Protein AF-0000000082576735 (afdb_homodimer)

Foldseek 3Di:
DDAAEDEDDPVLLLLWLVQQLVLCVVVPAAEEEAEPDQFVVSRVSNCVVNVHHYDYADVPDVVVVVNLVVLLVVQVVQVVPGQYEYGGAEQDQVPVVVVSLVSSVVNPHDNVSYFYEYAEYAPNHPDDGRYYNYYDHLVPDLHHYAYPVNVPDPPVVSVVVCVVCCVSND/DDAAEDEDDPVLLLLWLVQQLVLCVVVPAAEEEAEPDAFVVSRVSNCVVNVHHYDYADVPDPVVVVNLVVLLVVQVVQVVPGQYEYGGAEQDQVPVVVVSLVSSVVNPHDNVSYFYEYAEYAPNHPDDGRYYNYYDHLVPDLHHYAYPVNVPDPPVVSVVVCVVCCVSND

Nearest PDB structures (foldseek):
  1vdm-assembly1_J  TM=7.709E-01  e=5.693E-10  Pyrococcus horikoshii
  1vdm-assembly1_F  TM=7.725E-01  e=3.658E-09  Pyrococcus horikoshii
  7rh8-assembly1_A  TM=5.696E-01  e=1.381E-03  Candida albicans SC5314
  5l3s-assembly4_H  TM=4.359E-01  e=3.978E-02  Sulfolobus acidocaldarius DSM 639
  5l3s-assembly3_F  TM=4.484E-01  e=4.763E-02  Sulfolobus acidocaldarius DSM 639

Secondary structure (DSSP, 8-state):
--PPEEE--HHHHHHHHHHHHHHHTTT--SEEEEETTTTHHHHHHHHHHHT--EEEE-TTS--HHHHHHHHHHHHHHHHTT--EEEEEEEESSSHHHHHHHHHHHHTT--GGGEEEEEEEEETT-SS--SEEEEEE-TTT---EEE-TTGGGS-HHHHHHHHHT-GGGT-/-PPPEEE--HHHHHHHHHHHHHHHTTT--SEEEEETTTTHHHHHHHHHHHT--EEEE-TTSS-HHHHHHHHHHHHHHHHTT--EEEEEEEESSSHHHHHHHHHHHHTT--GGGEEEEEEEEETT-SS--SEEEEEE-TTT---EEE-TTGGGS-HHHHHHHHHT-GGGT-

pLDDT: mean 91.26, std 11.81, range [51.91, 98.94]

Organism: NCBI:txid68569

Structure (mmCIF, N/CA/C/O backbone):
data_AF-0000000082576735-model_v1
#
loop_
_entity.id
_entity.type
_entity.pdbx_description
1 polymer 'Phosphoribosyltransferase domain-containing protein'
#
loop_
_atom_site.group_PDB
_atom_site.id
_atom_site.type_symbol
_atom_site.label_atom_id
_atom_site.label_alt_id
_atom_site.label_comp_id
_atom_site.label_asym_id
_atom_site.label_entity_id
_atom_site.label_seq_id
_atom_site.pdbx_PDB_ins_code
_atom_site.Cartn_x
_atom_site.Cartn_y
_atom_site.Cartn_z
_atom_site.occupancy
_atom_site.B_iso_or_equiv
_atom_site.auth_seq_id
_atom_site.auth_comp_id
_atom_site.auth_asym_id
_atom_site.auth_atom_id
_atom_site.pdbx_PDB_model_num
ATOM 1 N N . MET A 1 1 ? 24.391 -2.115 -24.172 1 53.12 1 MET A N 1
ATOM 2 C CA . MET A 1 1 ? 23.109 -2.367 -24.828 1 53.12 1 MET A CA 1
ATOM 3 C C . MET A 1 1 ? 22.016 -1.472 -24.266 1 53.12 1 MET A C 1
ATOM 5 O O . MET A 1 1 ? 22.031 -1.17 -23.062 1 53.12 1 MET A O 1
ATOM 9 N N . SER A 1 2 ? 21.344 -0.695 -25.078 1 72.5 2 SER A N 1
ATOM 10 C CA . SER A 1 2 ? 20.406 0.359 -24.719 1 72.5 2 SER A CA 1
ATOM 11 C C . SER A 1 2 ? 19.172 -0.216 -24.016 1 72.5 2 SER A C 1
ATOM 13 O O . SER A 1 2 ? 18.625 -1.229 -24.453 1 72.5 2 SER A O 1
ATOM 15 N N . ILE A 1 3 ? 18.906 0.075 -22.812 1 80 3 ILE A N 1
ATOM 16 C CA . ILE A 1 3 ? 17.75 -0.357 -22.047 1 80 3 ILE A CA 1
ATOM 17 C C . ILE A 1 3 ? 16.469 0.195 -22.688 1 80 3 ILE A C 1
ATOM 19 O O . ILE A 1 3 ? 16.391 1.389 -23 1 80 3 ILE A O 1
ATOM 23 N N . VAL A 1 4 ? 15.57 -0.743 -23.109 1 86.56 4 VAL A N 1
ATOM 24 C CA . VAL A 1 4 ? 14.266 -0.315 -23.594 1 86.56 4 VAL A CA 1
ATOM 25 C C . VAL A 1 4 ? 13.258 -0.338 -22.453 1 86.56 4 VAL A C 1
ATOM 27 O O . VAL A 1 4 ? 13.062 -1.369 -21.797 1 86.56 4 VAL A O 1
ATOM 30 N N . PHE A 1 5 ? 12.648 0.815 -22.188 1 90.06 5 PHE A N 1
ATOM 31 C CA . PHE A 1 5 ? 11.641 0.938 -21.141 1 90.06 5 PHE A CA 1
ATOM 32 C C . PHE A 1 5 ? 10.242 0.779 -21.734 1 90.06 5 PHE A C 1
ATOM 34 O O . PHE A 1 5 ? 9.906 1.406 -22.734 1 90.06 5 PHE A O 1
ATOM 41 N N . THR A 1 6 ? 9.516 -0.152 -21.25 1 92.81 6 THR A N 1
ATOM 42 C CA . THR A 1 6 ? 8.109 -0.335 -21.594 1 92.81 6 THR A CA 1
ATOM 43 C C . THR A 1 6 ? 7.207 0.005 -20.406 1 92.81 6 THR A C 1
ATOM 45 O O . THR A 1 6 ? 7.285 -0.636 -19.359 1 92.81 6 THR A O 1
ATOM 48 N N . HIS A 1 7 ? 6.328 0.933 -20.625 1 95.31 7 HIS A N 1
ATOM 49 C CA . HIS A 1 7 ? 5.457 1.367 -19.531 1 95.31 7 HIS A CA 1
ATOM 50 C C . HIS A 1 7 ? 4.242 0.454 -19.406 1 95.31 7 HIS A C 1
ATOM 52 O O . HIS A 1 7 ? 3.607 0.11 -20.406 1 95.31 7 HIS A O 1
ATOM 58 N N . PHE A 1 8 ? 4.016 -0.062 -18.219 1 96.94 8 PHE A N 1
ATOM 59 C CA . PHE A 1 8 ? 2.732 -0.635 -17.828 1 96.94 8 PHE A CA 1
ATOM 60 C C . PHE A 1 8 ? 1.793 0.447 -17.297 1 96.94 8 PHE A C 1
ATOM 62 O O . PHE A 1 8 ? 1.963 0.937 -16.188 1 96.94 8 PHE A O 1
ATOM 69 N N . THR A 1 9 ? 0.727 0.839 -18.031 1 97.38 9 THR A N 1
ATOM 70 C CA . THR A 1 9 ? -0.048 2.047 -17.766 1 97.38 9 THR A CA 1
ATOM 71 C C . THR A 1 9 ? -1.012 1.83 -16.609 1 97.38 9 THR A C 1
ATOM 73 O O . THR A 1 9 ? -1.241 0.694 -16.188 1 97.38 9 THR A O 1
ATOM 76 N N . HIS A 1 10 ? -1.494 2.893 -16.094 1 98 10 HIS A N 1
ATOM 77 C CA . HIS A 1 10 ? -2.541 2.82 -15.086 1 98 10 HIS A CA 1
ATOM 78 C C . HIS A 1 10 ? -3.75 2.045 -15.602 1 98 10 HIS A C 1
ATOM 80 O O . HIS A 1 10 ? -4.34 1.253 -14.859 1 98 10 HIS A O 1
ATOM 86 N N . GLU A 1 11 ? -4.113 2.275 -16.812 1 97.81 11 GLU A N 1
ATOM 87 C CA . GLU A 1 11 ? -5.25 1.584 -17.406 1 97.81 11 GLU A CA 1
ATOM 88 C C . GLU A 1 11 ? -5.012 0.078 -17.469 1 97.81 11 GLU A C 1
ATOM 90 O O . GLU A 1 11 ? -5.918 -0.711 -17.188 1 97.81 11 GLU A O 1
ATOM 95 N N . GLU A 1 12 ? -3.842 -0.289 -17.828 1 98.25 12 GLU A N 1
ATOM 96 C CA . GLU A 1 12 ? -3.494 -1.706 -17.859 1 98.25 12 GLU A CA 1
ATOM 97 C C . GLU A 1 12 ? -3.535 -2.316 -16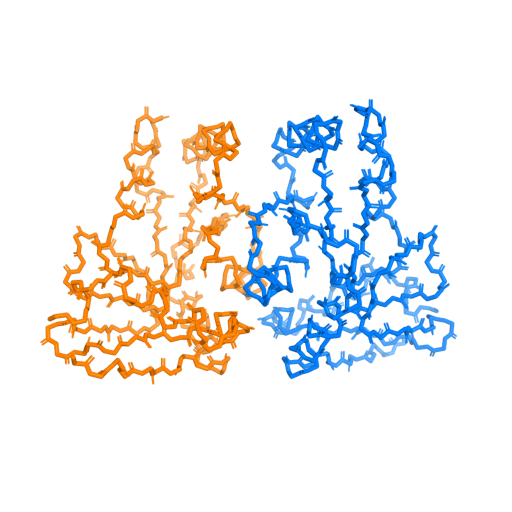.469 1 98.25 12 GLU A C 1
ATOM 99 O O . GLU A 1 12 ? -3.975 -3.455 -16.297 1 98.25 12 GLU A O 1
ATOM 104 N N . MET A 1 13 ? -3.043 -1.578 -15.469 1 98.31 13 MET A N 1
ATOM 105 C CA . MET A 1 13 ? -3.098 -2.051 -14.086 1 98.31 13 MET A CA 1
ATOM 106 C C . MET A 1 13 ? -4.539 -2.273 -13.648 1 98.31 13 MET A C 1
ATOM 108 O O . MET A 1 13 ? -4.867 -3.324 -13.094 1 98.31 13 MET A O 1
ATOM 112 N N . VAL A 1 14 ? -5.426 -1.303 -13.938 1 98.62 14 VAL A N 1
ATOM 113 C CA . VAL A 1 14 ? -6.832 -1.392 -13.562 1 98.62 14 VAL A CA 1
ATOM 114 C C . VAL A 1 14 ? -7.469 -2.607 -14.234 1 98.62 14 VAL A C 1
ATOM 116 O O . VAL A 1 14 ? -8.148 -3.4 -13.578 1 98.62 14 VAL A O 1
ATOM 119 N N . ALA A 1 15 ? -7.199 -2.779 -15.523 1 98.75 15 ALA A N 1
ATOM 120 C CA . ALA A 1 15 ? -7.711 -3.938 -16.25 1 98.75 15 ALA A CA 1
ATOM 121 C C . ALA A 1 15 ? -7.18 -5.238 -15.656 1 98.75 15 ALA A C 1
ATOM 123 O O . ALA A 1 15 ? -7.914 -6.219 -15.539 1 98.75 15 ALA A O 1
ATOM 124 N N . GLY A 1 16 ? -5.898 -5.219 -15.336 1 98.75 16 GLY A N 1
ATOM 125 C CA . GLY A 1 16 ? -5.285 -6.395 -14.734 1 98.75 16 GLY A CA 1
ATOM 126 C C . GLY A 1 16 ? -5.891 -6.758 -13.391 1 98.75 16 GLY A C 1
ATOM 127 O O . GLY A 1 16 ? -6.109 -7.938 -13.102 1 98.75 16 GLY A O 1
ATOM 128 N N . VAL A 1 17 ? -6.176 -5.801 -12.531 1 98.81 17 VAL A N 1
ATOM 129 C CA . VAL A 1 17 ? -6.785 -6.027 -11.227 1 98.81 17 VAL A CA 1
ATOM 130 C C . VAL A 1 17 ? -8.18 -6.633 -11.406 1 98.81 17 VAL A C 1
ATOM 132 O O . VAL A 1 17 ? -8.555 -7.555 -10.672 1 98.81 17 VAL A O 1
ATOM 135 N N . HIS A 1 18 ? -8.945 -6.113 -12.406 1 98.75 18 HIS A N 1
ATOM 136 C CA . HIS A 1 18 ? -10.258 -6.695 -12.68 1 98.75 18 HIS A CA 1
ATOM 137 C C . HIS A 1 18 ? -10.125 -8.156 -13.102 1 98.75 18 HIS A C 1
ATOM 139 O O . HIS A 1 18 ? -10.898 -9.008 -12.656 1 98.75 18 HIS A O 1
ATOM 145 N N . ALA A 1 19 ? -9.188 -8.453 -13.945 1 98.75 19 ALA A N 1
ATOM 146 C CA . ALA A 1 19 ? -8.977 -9.812 -14.43 1 98.75 19 ALA A CA 1
ATOM 147 C C . ALA A 1 19 ? -8.602 -10.75 -13.281 1 98.75 19 ALA A C 1
ATOM 149 O O . ALA A 1 19 ? -9.125 -11.859 -13.18 1 98.75 19 ALA A O 1
ATOM 150 N N . ILE A 1 20 ? -7.715 -10.305 -12.414 1 98.81 20 ILE A N 1
ATOM 151 C CA . ILE A 1 20 ? -7.266 -11.094 -11.273 1 98.81 20 ILE A CA 1
ATOM 152 C C . ILE A 1 20 ? -8.438 -11.344 -10.328 1 98.81 20 ILE A C 1
ATOM 154 O O . ILE A 1 20 ? -8.633 -12.469 -9.852 1 98.81 20 ILE A O 1
ATOM 158 N N . ALA A 1 21 ? -9.219 -10.297 -10.055 1 98.81 21 ALA A N 1
ATOM 159 C CA . ALA A 1 21 ? -10.383 -10.43 -9.172 1 98.81 21 ALA A CA 1
ATOM 160 C C . ALA A 1 21 ? -11.352 -11.477 -9.711 1 98.81 21 ALA A C 1
ATOM 162 O O . ALA A 1 21 ? -11.844 -12.32 -8.953 1 98.81 21 ALA A O 1
ATOM 163 N N . ALA A 1 22 ? -11.617 -11.414 -10.992 1 98.56 22 ALA A N 1
ATOM 164 C CA . ALA A 1 22 ? -12.539 -12.367 -11.617 1 98.56 22 ALA A CA 1
ATOM 165 C C . ALA A 1 22 ? -12.008 -13.789 -11.516 1 98.56 22 ALA A C 1
ATOM 167 O O . ALA A 1 22 ? -12.758 -14.719 -11.195 1 98.56 22 ALA A O 1
ATOM 168 N N . ALA A 1 23 ? -10.758 -13.969 -11.742 1 98.75 23 ALA A N 1
ATOM 169 C CA . ALA A 1 23 ? -10.141 -15.297 -11.734 1 98.75 23 ALA A CA 1
ATOM 170 C C . ALA A 1 23 ? -10.094 -15.875 -10.32 1 98.75 23 ALA A C 1
ATOM 172 O O . ALA A 1 23 ? -10.195 -17.094 -10.141 1 98.75 23 ALA A O 1
ATOM 173 N N . ALA A 1 24 ? -9.953 -15 -9.32 1 98.75 24 ALA A N 1
ATOM 174 C CA . ALA A 1 24 ? -9.758 -15.445 -7.941 1 98.75 24 ALA A CA 1
ATOM 175 C C . ALA A 1 24 ? -11.086 -15.609 -7.219 1 98.75 24 ALA A C 1
ATOM 177 O O . ALA A 1 24 ? -11.133 -16.109 -6.094 1 98.75 24 ALA A O 1
ATOM 178 N N . GLU A 1 25 ? -12.133 -15.172 -7.84 1 97.81 25 GLU A N 1
ATOM 179 C CA . GLU A 1 25 ? -13.43 -15.078 -7.18 1 97.81 25 GLU A CA 1
ATOM 180 C C . GLU A 1 25 ? -13.867 -16.422 -6.621 1 97.81 25 GLU A C 1
ATOM 182 O O . GLU A 1 25 ? -14.242 -16.531 -5.453 1 97.81 25 GLU A O 1
ATOM 187 N N . ALA A 1 26 ? -13.734 -17.5 -7.387 1 98.12 26 ALA A N 1
ATOM 188 C CA . ALA A 1 26 ? -14.227 -18.828 -7 1 98.12 26 ALA A CA 1
ATOM 189 C C . ALA A 1 26 ? -13.414 -19.391 -5.84 1 98.12 26 ALA A C 1
ATOM 191 O O . ALA A 1 26 ? -13.945 -20.125 -5.008 1 98.12 26 ALA A O 1
ATOM 192 N N . TRP A 1 27 ? -12.133 -19.047 -5.812 1 98.56 27 TRP A N 1
ATOM 193 C CA . TRP A 1 27 ? -11.281 -19.531 -4.73 1 98.56 27 TRP A CA 1
ATOM 194 C C . TRP A 1 27 ? -11.625 -18.828 -3.416 1 98.56 27 TRP A C 1
ATOM 196 O O . TRP A 1 27 ? -11.305 -19.344 -2.338 1 98.56 27 TRP A O 1
ATOM 206 N N . ASN A 1 28 ? -12.219 -17.625 -3.51 1 98 28 ASN A N 1
ATOM 207 C CA . ASN A 1 28 ? -12.812 -16.906 -2.391 1 98 28 ASN A CA 1
ATOM 208 C C . ASN A 1 28 ? -11.773 -16.578 -1.322 1 98 28 ASN A C 1
ATOM 210 O O . ASN A 1 28 ? -11.945 -16.938 -0.158 1 98 28 ASN A O 1
ATOM 214 N N . PRO A 1 29 ? -10.734 -15.789 -1.746 1 98.75 29 PRO A N 1
ATOM 215 C CA . PRO A 1 29 ? -9.789 -15.344 -0.717 1 98.75 29 PRO A CA 1
ATOM 216 C C . PRO A 1 29 ? -10.469 -14.555 0.402 1 98.75 29 PRO A C 1
ATOM 218 O O . PRO A 1 29 ? -11.492 -13.914 0.173 1 98.75 29 PRO A O 1
ATOM 221 N N . THR A 1 30 ? -9.836 -14.609 1.64 1 97.81 30 THR A N 1
ATOM 222 C CA . THR A 1 30 ? -10.43 -13.914 2.775 1 97.81 30 THR A CA 1
ATOM 223 C C . THR A 1 30 ? -9.539 -12.758 3.223 1 97.81 30 THR A C 1
ATOM 225 O O . THR A 1 30 ? -9.977 -11.883 3.967 1 97.81 30 THR A O 1
ATOM 228 N N . LEU A 1 31 ? -8.258 -12.758 2.857 1 96.44 31 LEU A N 1
ATOM 229 C CA . LEU A 1 31 ? -7.297 -11.719 3.207 1 96.44 31 LEU A CA 1
ATOM 230 C C . LEU A 1 31 ? -6.301 -11.5 2.074 1 96.44 31 LEU A C 1
ATOM 232 O O . LEU A 1 31 ? -5.75 -12.461 1.532 1 96.44 31 LEU A O 1
ATOM 236 N N . LEU A 1 32 ? -6.156 -10.258 1.688 1 96.88 32 LEU A N 1
ATOM 237 C CA . LEU A 1 32 ? -5.102 -9.898 0.745 1 96.88 32 LEU A CA 1
ATOM 238 C C . LEU A 1 32 ? -3.832 -9.484 1.479 1 96.88 32 LEU A C 1
ATOM 240 O O . LEU A 1 32 ? -3.896 -8.836 2.521 1 96.88 32 LEU A O 1
ATOM 244 N N . VAL A 1 33 ? -2.721 -9.875 0.926 1 95.62 33 VAL A N 1
ATOM 245 C CA . VAL A 1 33 ? -1.417 -9.477 1.448 1 95.62 33 VAL A CA 1
ATOM 246 C C . VAL A 1 33 ? -0.611 -8.781 0.353 1 95.62 33 VAL A C 1
ATOM 248 O O . VAL A 1 33 ? -0.165 -9.422 -0.6 1 95.62 33 VAL A O 1
ATOM 251 N N . GLY A 1 34 ? -0.467 -7.469 0.475 1 95.44 34 GLY A N 1
ATOM 252 C CA . GLY A 1 34 ? 0.367 -6.734 -0.46 1 95.44 34 GLY A CA 1
ATOM 253 C C . GLY A 1 34 ? 1.847 -6.816 -0.133 1 95.44 34 GLY A C 1
ATOM 254 O O . GLY A 1 34 ? 2.258 -6.5 0.985 1 95.44 34 GLY A O 1
ATOM 255 N N . VAL A 1 35 ? 2.627 -7.207 -1.077 1 93.81 35 VAL A N 1
ATOM 256 C CA . VAL A 1 35 ? 4.07 -7.324 -0.882 1 93.81 35 VAL A CA 1
ATOM 257 C C . VAL A 1 35 ? 4.762 -6.047 -1.355 1 93.81 35 VAL A C 1
ATOM 259 O O . VAL A 1 35 ? 4.758 -5.738 -2.549 1 93.81 35 VAL A O 1
ATOM 262 N N . GLY A 1 36 ? 5.312 -5.289 -0.482 1 89.25 36 GLY A N 1
ATOM 263 C CA . GLY A 1 36 ? 5.922 -4 -0.778 1 89.25 36 GLY A CA 1
ATOM 264 C C . GLY A 1 36 ? 7.238 -4.117 -1.521 1 89.25 36 GLY A C 1
ATOM 265 O O . GLY A 1 36 ? 7.973 -5.09 -1.344 1 89.25 36 GLY A O 1
ATOM 266 N N . ARG A 1 37 ? 7.504 -3.182 -2.355 1 91.12 37 ARG A N 1
ATOM 267 C CA . ARG A 1 37 ? 6.688 -1.997 -2.602 1 91.12 37 ARG A CA 1
ATOM 268 C C . ARG A 1 37 ? 5.793 -2.193 -3.818 1 91.12 37 ARG A C 1
ATOM 270 O O . ARG A 1 37 ? 4.727 -1.578 -3.916 1 91.12 37 ARG A O 1
ATOM 277 N N . GLY A 1 38 ? 6.137 -3.16 -4.668 1 94.62 38 GLY A N 1
ATOM 278 C CA . GLY A 1 38 ? 5.504 -3.287 -5.973 1 94.62 38 GLY A CA 1
ATOM 279 C C . GLY A 1 38 ? 4.078 -3.801 -5.891 1 94.62 38 GLY A C 1
ATOM 280 O O . GLY A 1 38 ? 3.242 -3.461 -6.73 1 94.62 38 GLY A O 1
ATOM 281 N N . GLY A 1 39 ? 3.826 -4.535 -4.898 1 96.75 39 GLY A N 1
ATOM 282 C CA . GLY A 1 39 ? 2.527 -5.184 -4.816 1 96.75 39 GLY A CA 1
ATOM 283 C C . GLY A 1 39 ? 1.495 -4.363 -4.066 1 96.75 39 GLY A C 1
ATOM 284 O O . GLY A 1 39 ? 0.306 -4.691 -4.078 1 96.75 39 GLY A O 1
ATOM 285 N N . LEU A 1 40 ? 1.894 -3.248 -3.479 1 96.31 40 LEU A N 1
ATOM 286 C CA . LEU A 1 40 ? 0.996 -2.516 -2.59 1 96.31 40 LEU A CA 1
ATOM 287 C C . LEU A 1 40 ? -0.11 -1.826 -3.383 1 96.31 40 LEU A C 1
ATOM 289 O O . LEU A 1 40 ? -1.289 -1.946 -3.043 1 96.31 40 LEU A O 1
ATOM 293 N N . THR A 1 41 ? 0.266 -1.192 -4.441 1 98.38 41 THR A N 1
ATOM 294 C CA . THR A 1 41 ? -0.735 -0.456 -5.203 1 98.38 41 THR A CA 1
ATOM 295 C C . THR A 1 41 ? -1.761 -1.408 -5.812 1 98.38 41 THR A C 1
ATOM 297 O O . THR A 1 41 ? -2.961 -1.282 -5.555 1 98.38 41 THR A O 1
ATOM 300 N N . PRO A 1 42 ? -1.325 -2.451 -6.527 1 98.75 42 PRO A N 1
ATOM 301 C CA . PRO A 1 42 ? -2.355 -3.35 -7.055 1 98.75 42 PRO A CA 1
ATOM 302 C C . PRO A 1 42 ? -3.145 -4.051 -5.953 1 98.75 42 PRO A C 1
ATOM 304 O O . PRO A 1 42 ? -4.328 -4.355 -6.133 1 98.75 42 PRO A O 1
ATOM 307 N N . ALA A 1 43 ? -2.529 -4.277 -4.84 1 98 43 ALA A N 1
ATOM 308 C CA . ALA A 1 43 ? -3.242 -4.918 -3.736 1 98 43 ALA A CA 1
ATOM 309 C C . ALA A 1 43 ? -4.34 -4.012 -3.193 1 98 43 ALA A C 1
ATOM 311 O O . ALA A 1 43 ? -5.43 -4.48 -2.854 1 98 43 ALA A O 1
ATOM 312 N N . VAL A 1 44 ? -4.059 -2.748 -3.055 1 97.56 44 VAL A N 1
ATOM 313 C CA . VAL A 1 44 ? -5.066 -1.799 -2.59 1 97.56 44 VAL A CA 1
ATOM 314 C C . VAL A 1 44 ? -6.246 -1.779 -3.561 1 97.56 44 VAL A C 1
ATOM 316 O O . VAL A 1 44 ? -7.402 -1.868 -3.145 1 97.56 44 VAL A O 1
ATOM 319 N N . PHE A 1 45 ? -5.941 -1.717 -4.84 1 98.69 45 PHE A N 1
ATOM 320 C CA . PHE A 1 45 ? -6.992 -1.722 -5.852 1 98.69 45 PHE A CA 1
ATOM 321 C C . PHE A 1 45 ? -7.805 -3.008 -5.781 1 98.69 45 PHE A C 1
ATOM 323 O O . PHE A 1 45 ? -9.039 -2.975 -5.828 1 98.69 45 PHE A O 1
ATOM 330 N N . LEU A 1 46 ? -7.105 -4.051 -5.656 1 98.69 46 LEU A N 1
ATOM 331 C CA . LEU A 1 46 ? -7.766 -5.348 -5.602 1 98.69 46 LEU A CA 1
ATOM 332 C C . LEU A 1 46 ? -8.633 -5.465 -4.355 1 98.69 46 LEU A C 1
ATOM 334 O O . LEU A 1 46 ? -9.727 -6.035 -4.406 1 98.69 46 LEU A O 1
ATOM 338 N N . SER A 1 47 ? -8.156 -4.98 -3.24 1 97.19 47 SER A N 1
ATOM 339 C CA . SER A 1 47 ? -8.906 -5.035 -1.987 1 97.19 47 SER A CA 1
ATOM 340 C C . SER A 1 47 ? -10.242 -4.309 -2.107 1 97.19 47 SER A C 1
ATOM 342 O O . SER A 1 47 ? -11.25 -4.77 -1.577 1 97.19 47 SER A O 1
ATOM 344 N N . HIS A 1 48 ? -10.242 -3.223 -2.773 1 97.06 48 HIS A N 1
ATOM 345 C CA . HIS A 1 48 ? -11.484 -2.488 -2.99 1 97.06 48 HIS A CA 1
ATOM 346 C C . HIS A 1 48 ? -12.383 -3.211 -3.986 1 97.06 48 HIS A C 1
ATOM 348 O O . HIS A 1 48 ? -13.602 -3.287 -3.791 1 97.06 48 HIS A O 1
ATOM 354 N N . ARG A 1 49 ? -11.797 -3.756 -5.016 1 98.31 49 ARG A N 1
ATOM 355 C CA . ARG A 1 49 ? -12.562 -4.461 -6.043 1 98.31 49 ARG A CA 1
ATOM 356 C C . ARG A 1 49 ? -13.266 -5.68 -5.457 1 98.31 49 ARG A C 1
ATOM 358 O O . ARG A 1 49 ? -14.391 -6 -5.848 1 98.31 49 ARG A O 1
ATOM 365 N N . MET A 1 50 ? -12.562 -6.328 -4.523 1 97.81 50 MET A N 1
ATOM 366 C CA . MET A 1 50 ? -13.086 -7.594 -4.02 1 97.81 50 MET A CA 1
ATOM 367 C C . MET A 1 50 ? -13.781 -7.398 -2.676 1 97.81 50 MET A C 1
ATOM 369 O O . MET A 1 50 ? -14.414 -8.32 -2.162 1 97.81 50 MET A O 1
ATOM 373 N N . GLY A 1 51 ? -13.602 -6.207 -2.062 1 95.25 51 GLY A N 1
ATOM 374 C CA . GLY A 1 51 ? -14.18 -5.965 -0.75 1 95.25 51 GLY A CA 1
ATOM 375 C C . GLY A 1 51 ? -13.508 -6.766 0.352 1 95.25 51 GLY A C 1
ATOM 376 O O . GLY A 1 51 ? -14.188 -7.301 1.234 1 95.25 51 GLY A O 1
ATOM 377 N N . LEU A 1 52 ? -12.188 -6.887 0.314 1 95.69 52 LEU A N 1
ATOM 378 C CA . LEU A 1 52 ? -11.453 -7.719 1.26 1 95.69 52 LEU A CA 1
ATOM 379 C C . LEU A 1 52 ? -10.508 -6.875 2.105 1 95.69 52 LEU A C 1
ATOM 381 O O . LEU A 1 52 ? -10.016 -5.844 1.649 1 95.69 52 LEU A O 1
ATOM 385 N N . PRO A 1 53 ? -10.234 -7.344 3.352 1 94.06 53 PRO A N 1
ATOM 386 C CA . PRO A 1 53 ? -9.18 -6.691 4.129 1 94.06 53 PRO A CA 1
ATOM 387 C C . PRO A 1 53 ? -7.793 -6.887 3.518 1 94.06 53 PRO A C 1
ATOM 389 O O . PRO A 1 53 ? -7.578 -7.836 2.758 1 94.06 53 PRO A O 1
ATOM 392 N N . LEU A 1 54 ? -6.934 -5.918 3.801 1 94.12 54 LEU A N 1
ATOM 393 C CA . LEU A 1 54 ? -5.582 -5.906 3.248 1 94.12 54 LEU A CA 1
ATOM 394 C C . LEU A 1 54 ? -4.547 -5.664 4.344 1 94.12 54 LEU A C 1
ATOM 396 O O . LEU A 1 54 ? -4.742 -4.805 5.207 1 94.12 54 LEU A O 1
ATOM 400 N N . VAL A 1 55 ? -3.516 -6.492 4.332 1 91.81 55 VAL A N 1
ATOM 401 C CA . VAL A 1 55 ? -2.312 -6.207 5.105 1 91.81 55 VAL A CA 1
ATOM 402 C C . VAL A 1 55 ? -1.107 -6.121 4.172 1 91.81 55 VAL A C 1
ATOM 404 O O . VAL A 1 55 ? -1.202 -6.465 2.99 1 91.81 55 VAL A O 1
ATOM 407 N N . SER A 1 56 ? -0.02 -5.578 4.691 1 90.69 56 SER A N 1
ATOM 408 C CA . SER A 1 56 ? 1.169 -5.387 3.869 1 90.69 56 SER A CA 1
ATOM 409 C C . SER A 1 56 ? 2.387 -6.066 4.488 1 90.69 56 SER A C 1
ATOM 411 O O . SER A 1 56 ? 2.539 -6.086 5.711 1 90.69 56 SER A O 1
ATOM 413 N N . ILE A 1 57 ? 3.166 -6.613 3.619 1 87 57 ILE A N 1
ATOM 414 C CA . ILE A 1 57 ? 4.496 -7.074 4.004 1 87 57 ILE A CA 1
ATOM 415 C C . ILE A 1 57 ? 5.559 -6.211 3.328 1 87 57 ILE A C 1
ATOM 417 O O . ILE A 1 57 ? 5.559 -6.059 2.104 1 87 57 ILE A O 1
ATOM 421 N N . ASP A 1 58 ? 6.352 -5.582 4.168 1 80.69 58 ASP A N 1
ATOM 422 C CA . ASP A 1 58 ? 7.422 -4.742 3.639 1 80.69 58 ASP A CA 1
ATOM 423 C C . ASP A 1 58 ? 8.711 -5.543 3.453 1 80.69 58 ASP A C 1
ATOM 425 O O . ASP A 1 58 ? 9.609 -5.488 4.293 1 80.69 58 ASP A O 1
ATOM 429 N N . HIS A 1 59 ? 8.844 -6.18 2.457 1 69.06 59 HIS A N 1
ATOM 430 C CA . HIS A 1 59 ? 9.938 -7.117 2.223 1 69.06 59 HIS A CA 1
ATOM 431 C C . HIS A 1 59 ? 11.258 -6.383 2.014 1 69.06 59 HIS A C 1
ATOM 433 O O . HIS A 1 59 ? 12.32 -6.867 2.422 1 69.06 59 HIS A O 1
ATOM 439 N N . SER A 1 60 ? 11.117 -5.223 1.526 1 63.03 60 SER A N 1
ATOM 440 C CA . SER A 1 60 ? 12.352 -4.547 1.158 1 63.03 60 SER A CA 1
ATOM 441 C C . SER A 1 60 ? 12.93 -3.773 2.338 1 63.03 60 SER A C 1
ATOM 443 O O . SER A 1 60 ? 14.117 -3.422 2.336 1 63.03 60 SER A O 1
ATOM 445 N N . THR A 1 61 ? 11.961 -3.582 3.287 1 62.5 61 THR A N 1
ATOM 446 C CA . THR A 1 61 ? 12.508 -2.789 4.379 1 62.5 61 THR A CA 1
ATOM 447 C C . THR A 1 61 ? 13.109 -3.693 5.453 1 62.5 61 THR A C 1
ATOM 449 O O . THR A 1 61 ? 12.633 -4.809 5.672 1 62.5 61 THR A O 1
ATOM 452 N N . ARG A 1 62 ? 14.289 -3.508 5.773 1 55.91 62 ARG A N 1
ATOM 453 C CA . ARG A 1 62 ? 15.008 -4.223 6.824 1 55.91 62 ARG A CA 1
ATOM 454 C C . ARG A 1 62 ? 14.375 -3.979 8.188 1 55.91 62 ARG A C 1
ATOM 456 O O . ARG A 1 62 ? 15.055 -4.023 9.211 1 55.91 62 ARG A O 1
ATOM 463 N N . ILE A 1 63 ? 13.234 -3.361 8.18 1 59.59 63 ILE A N 1
ATOM 464 C CA . ILE A 1 63 ? 12.602 -3.32 9.492 1 59.59 63 ILE A CA 1
ATOM 465 C C . ILE A 1 63 ? 12.016 -4.691 9.828 1 59.59 63 ILE A C 1
ATOM 467 O O . ILE A 1 63 ? 10.82 -4.922 9.656 1 59.59 63 ILE A O 1
ATOM 471 N N . ALA A 1 64 ? 12.938 -5.621 9.789 1 55.5 64 ALA A N 1
ATOM 472 C CA . ALA A 1 64 ? 12.883 -7.082 9.82 1 55.5 64 ALA A CA 1
ATOM 473 C C . ALA A 1 64 ? 11.891 -7.57 10.875 1 55.5 64 ALA A C 1
ATOM 475 O O . ALA A 1 64 ? 11.156 -8.531 10.641 1 55.5 64 ALA A O 1
ATOM 476 N N . GLN A 1 65 ? 11.867 -6.91 11.852 1 61.38 65 GLN A N 1
ATOM 477 C CA . GLN A 1 65 ? 11.086 -7.406 12.977 1 61.38 65 GLN A CA 1
ATOM 478 C C . GLN A 1 65 ? 9.617 -7.562 12.594 1 61.38 65 GLN A C 1
ATOM 480 O O . GLN A 1 65 ? 8.984 -8.57 12.93 1 61.38 65 GLN A O 1
ATOM 485 N N . PHE A 1 66 ? 9.195 -6.777 11.703 1 63.41 66 PHE A N 1
ATOM 486 C CA . PHE A 1 66 ? 7.762 -6.785 11.414 1 63.41 66 PHE A CA 1
ATOM 487 C C . PHE A 1 66 ? 7.434 -7.809 10.336 1 63.41 66 PHE A C 1
ATOM 489 O O . PHE A 1 66 ? 6.398 -8.477 10.398 1 63.41 66 PHE A O 1
ATOM 496 N N . GLY A 1 67 ? 8.438 -8.008 9.609 1 71.12 67 GLY A N 1
ATOM 497 C CA . GLY A 1 67 ? 8.234 -9.016 8.578 1 71.12 67 GLY A CA 1
ATOM 498 C C . GLY A 1 67 ? 8.109 -10.422 9.133 1 71.12 67 GLY A C 1
ATOM 499 O O . GLY A 1 67 ? 7.223 -11.172 8.734 1 71.12 67 GLY A O 1
ATOM 500 N N . GLU A 1 68 ? 8.945 -10.68 10.109 1 75.88 68 GLU A N 1
ATOM 501 C CA . GLU A 1 68 ? 8.969 -12.023 10.672 1 75.88 68 GLU A CA 1
ATOM 502 C C . GLU A 1 68 ? 7.723 -12.289 11.516 1 75.88 68 GLU A C 1
ATOM 504 O O . GLU A 1 68 ? 7.105 -13.352 11.406 1 75.88 68 GLU A O 1
ATOM 509 N N . GLU A 1 69 ? 7.375 -11.312 12.289 1 82.88 69 GLU A N 1
ATOM 510 C CA . GLU A 1 69 ? 6.203 -11.469 13.141 1 82.88 69 GLU A CA 1
ATOM 511 C C . GLU A 1 69 ? 4.93 -11.586 12.305 1 82.88 69 GLU A C 1
ATOM 513 O O . GLU A 1 69 ? 4.039 -12.383 12.633 1 82.88 69 GLU A O 1
ATOM 518 N N . LEU A 1 70 ? 4.898 -10.852 11.258 1 87.12 70 LEU A N 1
ATOM 519 C CA . LEU A 1 70 ? 3.717 -10.906 10.406 1 87.12 70 LEU A CA 1
ATOM 520 C C . LEU A 1 70 ? 3.611 -12.266 9.711 1 87.12 70 LEU A C 1
ATOM 522 O O . LEU A 1 70 ? 2.516 -12.812 9.586 1 87.12 70 LEU A O 1
ATOM 526 N N . VAL A 1 71 ? 4.734 -12.812 9.344 1 90.94 71 VAL A N 1
ATOM 527 C CA . VAL A 1 71 ? 4.746 -14.109 8.68 1 90.94 71 VAL A CA 1
ATOM 528 C C . VAL A 1 71 ? 4.16 -15.172 9.602 1 90.94 71 VAL A C 1
ATOM 530 O O . VAL A 1 71 ? 3.385 -16.031 9.164 1 90.94 71 VAL A O 1
ATOM 533 N N . SER A 1 72 ? 4.508 -15.094 10.844 1 92.19 72 SER A N 1
ATOM 534 C CA . SER A 1 72 ? 3.982 -16.047 11.828 1 92.19 72 SER A CA 1
ATOM 535 C C . SER A 1 72 ? 2.473 -15.891 11.984 1 92.19 72 SER A C 1
ATOM 537 O O . SER A 1 72 ? 1.751 -16.891 12.062 1 92.19 72 SER A O 1
ATOM 539 N N . VAL A 1 73 ? 2.021 -14.703 12.008 1 92.06 73 VAL A N 1
ATOM 540 C CA . VAL A 1 73 ? 0.598 -14.422 12.156 1 92.06 73 VAL A CA 1
ATOM 541 C C . VAL A 1 73 ? -0.155 -14.906 10.922 1 92.06 73 VAL A C 1
ATOM 543 O O . VAL A 1 73 ? -1.222 -15.516 11.039 1 92.06 73 VAL A O 1
ATOM 546 N N . LEU A 1 74 ? 0.379 -14.688 9.75 1 94.44 74 LEU A N 1
ATOM 547 C CA . LEU A 1 74 ? -0.256 -15.109 8.508 1 94.44 74 LEU A CA 1
ATOM 548 C C . LEU A 1 74 ? -0.323 -16.625 8.422 1 94.44 74 LEU A C 1
ATOM 550 O O . LEU A 1 74 ? -1.34 -17.188 8.008 1 94.44 74 LEU A O 1
ATOM 554 N N . ALA A 1 75 ? 0.745 -17.266 8.867 1 97.06 75 ALA A N 1
ATOM 555 C CA . ALA A 1 75 ? 0.741 -18.734 8.891 1 97.06 75 ALA A CA 1
ATOM 556 C C . ALA A 1 75 ? -0.364 -19.266 9.805 1 97.06 75 ALA A C 1
ATOM 558 O O . ALA A 1 75 ? -1.087 -20.188 9.43 1 97.06 75 ALA A O 1
ATOM 559 N N . ARG A 1 76 ? -0.464 -18.688 10.961 1 96.31 76 ARG A N 1
ATOM 560 C CA . ARG A 1 76 ? -1.515 -19.078 11.891 1 96.31 76 ARG A CA 1
ATOM 561 C C . ARG A 1 76 ? -2.896 -18.875 11.281 1 96.31 76 ARG A C 1
ATOM 563 O O . ARG A 1 76 ? -3.793 -19.703 11.461 1 96.31 76 ARG A O 1
ATOM 570 N N . ARG A 1 77 ? -3.088 -17.828 10.531 1 96 77 ARG A N 1
ATOM 571 C CA . ARG A 1 77 ? -4.379 -17.531 9.922 1 96 77 ARG A CA 1
ATOM 572 C C . ARG A 1 77 ? -4.758 -18.578 8.891 1 96 77 ARG A C 1
ATOM 574 O O . ARG A 1 77 ? -5.934 -18.922 8.75 1 96 77 ARG A O 1
ATOM 581 N N . THR A 1 78 ? -3.764 -19.078 8.156 1 98.12 78 THR A N 1
ATOM 582 C CA . THR A 1 78 ? -4.066 -20.172 7.234 1 98.12 78 THR A CA 1
ATOM 583 C C . THR A 1 78 ? -4.562 -21.391 7.992 1 98.12 78 THR A C 1
ATOM 585 O O . THR A 1 78 ? -5.492 -22.062 7.551 1 98.12 78 THR A O 1
ATOM 588 N N . ARG A 1 79 ? -3.949 -21.656 9.102 1 98.5 79 ARG A N 1
ATOM 589 C CA . ARG A 1 79 ? -4.348 -22.797 9.922 1 98.5 79 ARG A CA 1
ATOM 590 C C . ARG A 1 79 ? -5.734 -22.578 10.516 1 98.5 79 ARG A C 1
ATOM 592 O O . ARG A 1 79 ? -6.461 -23.547 10.781 1 98.5 79 ARG A O 1
ATOM 599 N N . ASP A 1 80 ? -6.121 -21.344 10.695 1 97.94 80 ASP A N 1
ATOM 600 C CA . ASP A 1 80 ? -7.434 -21 11.234 1 97.94 80 ASP A CA 1
ATOM 601 C C . ASP A 1 80 ? -8.484 -20.953 10.133 1 97.94 80 ASP A C 1
ATOM 603 O O . ASP A 1 80 ? -9.664 -20.688 10.398 1 97.94 80 ASP A O 1
ATOM 607 N N . GLY A 1 81 ? -8.094 -21.094 8.883 1 98.12 81 GLY A N 1
ATOM 608 C CA . GLY A 1 81 ? -9.078 -21.266 7.828 1 98.12 81 GLY A CA 1
ATOM 609 C C . GLY A 1 81 ? -9.047 -20.156 6.797 1 98.12 81 GLY A C 1
ATOM 610 O O . GLY A 1 81 ? -9.742 -20.234 5.777 1 98.12 81 GLY A O 1
ATOM 611 N N . ASP A 1 82 ? -8.242 -19.156 7.059 1 97.69 82 ASP A N 1
ATOM 612 C CA . ASP A 1 82 ? -8.172 -18.047 6.113 1 97.69 82 ASP A CA 1
ATOM 613 C C . ASP A 1 82 ? -7.5 -18.469 4.812 1 97.69 82 ASP A C 1
ATOM 615 O O . ASP A 1 82 ? -6.617 -19.328 4.816 1 97.69 82 ASP A O 1
ATOM 619 N N . ARG A 1 83 ? -7.93 -17.906 3.715 1 98.81 83 ARG A N 1
ATOM 620 C CA . ARG A 1 83 ? -7.301 -18.016 2.404 1 98.81 83 ARG A CA 1
ATOM 621 C C . ARG A 1 83 ? -6.594 -16.703 2.031 1 98.81 83 ARG A C 1
ATOM 623 O O . ARG A 1 83 ? -7.238 -15.68 1.848 1 98.81 83 ARG A O 1
ATOM 630 N N . LEU A 1 84 ? -5.273 -16.812 1.976 1 98.56 84 LEU A N 1
ATOM 631 C CA . LEU A 1 84 ? -4.438 -15.641 1.779 1 98.56 84 LEU A CA 1
ATOM 632 C C . LEU A 1 84 ? -4.055 -15.484 0.312 1 98.56 84 LEU A C 1
ATOM 634 O O . LEU A 1 84 ? -3.518 -16.406 -0.295 1 98.56 84 LEU A O 1
ATOM 638 N N . LEU A 1 85 ? -4.359 -14.367 -0.24 1 98.88 85 LEU A N 1
ATOM 639 C CA . LEU A 1 85 ? -3.914 -14.023 -1.588 1 98.88 85 LEU A CA 1
ATOM 640 C C . LEU A 1 85 ? -2.834 -12.953 -1.55 1 98.88 85 LEU A C 1
ATOM 642 O O . LEU A 1 85 ? -3.107 -11.805 -1.186 1 98.88 85 LEU A O 1
ATOM 646 N N . PHE A 1 86 ? -1.645 -13.352 -1.885 1 98.44 86 PHE A N 1
ATOM 647 C CA . PHE A 1 86 ? -0.511 -12.438 -1.953 1 98.44 86 PHE A CA 1
ATOM 648 C C . PHE A 1 86 ? -0.477 -11.719 -3.295 1 98.44 86 PHE A C 1
ATOM 650 O O . PHE A 1 86 ? -0.731 -12.32 -4.34 1 98.44 86 PHE A O 1
ATOM 657 N N . VAL A 1 87 ? -0.143 -10.422 -3.275 1 98.69 87 VAL A N 1
ATOM 658 C CA . VAL A 1 87 ? -0.169 -9.609 -4.484 1 98.69 87 VAL A CA 1
ATOM 659 C C . VAL A 1 87 ? 1.203 -8.977 -4.715 1 98.69 87 VAL A C 1
ATOM 661 O O . VAL A 1 87 ? 1.769 -8.367 -3.807 1 98.69 87 VAL A O 1
ATOM 664 N N . GLU A 1 88 ? 1.764 -9.164 -5.836 1 97.44 88 GLU A N 1
ATOM 665 C CA . GLU A 1 88 ? 2.977 -8.523 -6.328 1 97.44 88 GLU A CA 1
ATOM 666 C C . GLU A 1 88 ? 2.768 -7.949 -7.727 1 97.44 88 GLU A C 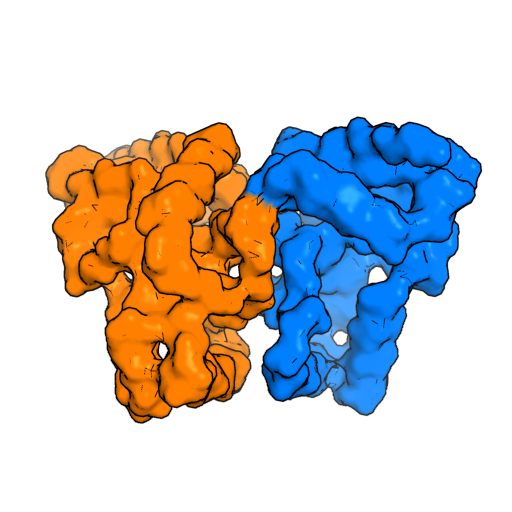1
ATOM 668 O O . GLU A 1 88 ? 1.8 -8.297 -8.406 1 97.44 88 GLU A O 1
ATOM 673 N N . ASP A 1 89 ? 3.627 -7.039 -8.117 1 97.88 89 ASP A N 1
ATOM 674 C CA . ASP A 1 89 ? 3.469 -6.461 -9.445 1 97.88 89 ASP A CA 1
ATOM 675 C C . ASP A 1 89 ? 3.984 -7.41 -10.523 1 97.88 89 ASP A C 1
ATOM 677 O O . ASP A 1 89 ? 3.365 -7.555 -11.586 1 97.88 89 ASP A O 1
ATOM 681 N N . ILE A 1 90 ? 5.152 -8.062 -10.219 1 97.88 90 ILE A N 1
ATOM 682 C CA . ILE A 1 90 ? 5.727 -8.914 -11.258 1 97.88 90 ILE A CA 1
ATOM 683 C C . ILE A 1 90 ? 6.387 -10.133 -10.617 1 97.88 90 ILE A C 1
ATOM 685 O O . ILE A 1 90 ? 7.047 -10.016 -9.578 1 97.88 90 ILE A O 1
ATOM 689 N N . ASN A 1 91 ? 6.117 -11.383 -11.117 1 98.12 91 ASN A N 1
ATOM 690 C CA . ASN A 1 91 ? 6.898 -12.594 -10.898 1 98.12 91 ASN A CA 1
ATOM 691 C C . ASN A 1 91 ? 8 -12.75 -11.938 1 98.12 91 ASN A C 1
ATOM 693 O O . ASN A 1 91 ? 7.824 -13.445 -12.945 1 98.12 91 ASN A O 1
ATOM 697 N N . ASP A 1 92 ? 9.055 -12.117 -11.617 1 96.38 92 ASP A N 1
ATOM 698 C CA . ASP A 1 92 ? 10.133 -12.102 -12.602 1 96.38 92 ASP A CA 1
ATOM 699 C C . ASP A 1 92 ? 11.055 -13.305 -12.438 1 96.38 92 ASP A C 1
ATOM 701 O O . ASP A 1 92 ? 10.789 -14.375 -12.992 1 96.38 92 ASP A O 1
ATOM 705 N N . SER A 1 93 ? 11.961 -13.195 -11.453 1 95.31 93 SER A N 1
ATOM 706 C CA . SER A 1 93 ? 12.812 -14.352 -11.195 1 95.31 93 SER A CA 1
ATOM 707 C C . SER A 1 93 ? 12.141 -15.344 -10.25 1 95.31 93 SER A C 1
ATOM 709 O O . SER A 1 93 ? 12.523 -16.516 -10.203 1 95.31 93 SER A O 1
ATOM 711 N N . GLY A 1 94 ? 11.219 -14.906 -9.492 1 96.88 94 GLY A N 1
ATOM 712 C CA . GLY A 1 94 ? 10.531 -15.742 -8.523 1 96.88 94 GLY A CA 1
ATOM 713 C C . GLY A 1 94 ? 11.172 -15.703 -7.148 1 96.88 94 GLY A C 1
ATOM 714 O O . GLY A 1 94 ? 10.688 -16.344 -6.215 1 96.88 94 GLY A O 1
ATOM 715 N N . LYS A 1 95 ? 12.18 -14.891 -6.973 1 95.12 95 LYS A N 1
ATOM 716 C CA . LYS A 1 95 ? 12.945 -14.883 -5.727 1 95.12 95 LYS A CA 1
ATOM 717 C C . LYS A 1 95 ? 12.07 -14.461 -4.551 1 95.12 95 LYS A C 1
ATOM 719 O O . LYS A 1 95 ? 12.016 -15.156 -3.533 1 95.12 95 LYS A O 1
ATOM 724 N N . THR A 1 96 ? 11.344 -13.375 -4.656 1 94.44 96 THR A N 1
ATOM 725 C CA . THR A 1 96 ? 10.508 -12.859 -3.574 1 94.44 96 THR A CA 1
ATOM 726 C C . THR A 1 96 ? 9.422 -13.867 -3.205 1 94.44 96 THR A C 1
ATOM 728 O O . THR A 1 96 ? 9.242 -14.195 -2.029 1 94.44 96 THR A O 1
ATOM 731 N N . ILE A 1 97 ? 8.758 -14.398 -4.191 1 96.94 97 ILE A N 1
ATOM 732 C CA . ILE A 1 97 ? 7.668 -15.336 -3.965 1 96.94 97 ILE A CA 1
ATOM 733 C C . ILE A 1 97 ? 8.203 -16.609 -3.299 1 96.94 97 ILE A C 1
ATOM 735 O O . ILE A 1 97 ? 7.598 -17.109 -2.352 1 96.94 97 ILE A O 1
ATOM 739 N N . GLY A 1 98 ? 9.344 -17.047 -3.797 1 97.12 98 GLY A N 1
ATOM 740 C CA . GLY A 1 98 ? 9.961 -18.203 -3.174 1 97.12 98 GLY A CA 1
ATOM 741 C C . GLY A 1 98 ? 10.305 -17.984 -1.712 1 97.12 98 GLY A C 1
ATOM 742 O O . GLY A 1 98 ? 10.062 -18.859 -0.874 1 97.12 98 GLY A O 1
ATOM 743 N N . GLU A 1 99 ? 10.844 -16.828 -1.409 1 94.44 99 GLU A N 1
ATOM 744 C CA . GLU A 1 99 ? 11.195 -16.484 -0.034 1 94.44 99 GLU A CA 1
ATOM 745 C C . GLU A 1 99 ? 9.961 -16.438 0.86 1 94.44 99 GLU A C 1
ATOM 747 O O . GLU A 1 99 ? 9.992 -16.906 1.999 1 94.44 99 GLU A O 1
ATOM 752 N N . ILE A 1 100 ? 8.859 -15.93 0.404 1 95.12 100 ILE A N 1
ATOM 753 C CA . ILE A 1 100 ? 7.625 -15.828 1.177 1 95.12 100 ILE A CA 1
ATOM 754 C C . ILE A 1 100 ? 7.043 -17.219 1.408 1 95.12 100 ILE A C 1
ATOM 756 O O . ILE A 1 100 ? 6.652 -17.562 2.527 1 95.12 100 ILE A O 1
ATOM 760 N N . ARG A 1 101 ? 7.004 -18.031 0.365 1 97.12 101 ARG A N 1
ATOM 761 C CA . ARG A 1 101 ? 6.516 -19.391 0.492 1 97.12 101 ARG A CA 1
ATOM 762 C C . ARG A 1 101 ? 7.309 -20.172 1.54 1 97.12 101 ARG A C 1
ATOM 764 O O . ARG A 1 101 ? 6.73 -20.844 2.389 1 97.12 101 ARG A O 1
ATOM 771 N N . ASN A 1 102 ? 8.625 -20 1.439 1 96.81 102 ASN A N 1
ATOM 772 C CA . ASN A 1 102 ? 9.492 -20.703 2.375 1 96.81 102 ASN A CA 1
ATOM 773 C C . ASN A 1 102 ? 9.281 -20.234 3.809 1 96.81 102 ASN A C 1
ATOM 775 O O . ASN A 1 102 ? 9.219 -21.047 4.734 1 96.81 102 ASN A O 1
ATOM 779 N N . ALA A 1 103 ? 9.188 -18.953 3.982 1 94.81 103 ALA A N 1
ATOM 780 C CA . ALA A 1 103 ? 8.984 -18.375 5.312 1 94.81 103 ALA A CA 1
ATOM 781 C C . ALA A 1 103 ? 7.664 -18.859 5.914 1 94.81 103 ALA A C 1
ATOM 783 O O . ALA A 1 103 ? 7.605 -19.219 7.09 1 94.81 103 ALA A O 1
ATOM 784 N N . LEU A 1 104 ? 6.617 -18.906 5.152 1 97 104 LEU A N 1
ATOM 785 C CA . LEU A 1 104 ? 5.309 -19.344 5.617 1 97 104 LEU A CA 1
ATOM 786 C C . LEU A 1 104 ? 5.324 -20.828 5.965 1 97 104 LEU A C 1
ATOM 788 O O . LEU A 1 104 ? 4.781 -21.234 6.992 1 97 104 LEU A O 1
ATOM 792 N N . ALA A 1 105 ? 5.914 -21.562 5.074 1 97.94 105 ALA A N 1
ATOM 793 C CA . ALA A 1 105 ? 6.035 -23 5.328 1 97.94 105 ALA A CA 1
ATOM 794 C C . ALA A 1 105 ? 6.785 -23.266 6.629 1 97.94 105 ALA A C 1
ATOM 796 O O . ALA A 1 105 ? 6.402 -24.141 7.402 1 97.94 105 ALA A O 1
ATOM 797 N N . GLY A 1 106 ? 7.836 -22.516 6.824 1 97.25 106 GLY A N 1
ATOM 798 C CA . GLY A 1 106 ? 8.625 -22.656 8.039 1 97.25 106 GLY A CA 1
ATOM 799 C C . GLY A 1 106 ? 7.832 -22.375 9.305 1 97.25 106 GLY A C 1
ATOM 800 O O . GLY A 1 106 ? 8.172 -22.875 10.375 1 97.25 106 GLY A O 1
ATOM 801 N N . GLU A 1 107 ? 6.727 -21.641 9.156 1 97 107 GLU A N 1
ATOM 802 C CA . GLU A 1 107 ? 5.871 -21.297 10.289 1 97 107 GLU A CA 1
ATOM 803 C C . GLU A 1 107 ? 4.629 -22.188 10.32 1 97 107 GLU A C 1
ATOM 805 O O . GLU A 1 107 ? 3.693 -21.922 11.086 1 97 107 GLU A O 1
ATOM 810 N N . GLY A 1 108 ? 4.551 -23.125 9.438 1 98.12 108 GLY A N 1
ATOM 811 C CA . GLY A 1 108 ? 3.498 -24.125 9.477 1 98.12 108 GLY A CA 1
ATOM 812 C C . GLY A 1 108 ? 2.24 -23.703 8.742 1 98.12 108 GLY A C 1
ATOM 813 O O . GLY A 1 108 ? 1.148 -24.203 9.039 1 98.12 108 GLY A O 1
ATOM 814 N N . ALA A 1 109 ? 2.367 -22.859 7.789 1 98.5 109 ALA A N 1
ATOM 815 C CA . ALA A 1 109 ? 1.205 -22.422 7.016 1 98.5 109 ALA A CA 1
ATOM 816 C C . ALA A 1 109 ? 0.631 -23.578 6.195 1 98.5 109 ALA A C 1
ATOM 818 O O . ALA A 1 109 ? 1.358 -24.5 5.809 1 98.5 109 ALA A O 1
ATOM 819 N N . ILE A 1 110 ? -0.676 -23.531 5.969 1 98.75 110 ILE A N 1
ATOM 820 C CA . ILE A 1 110 ? -1.338 -24.484 5.082 1 98.75 110 ILE A CA 1
ATOM 821 C C . ILE A 1 110 ? -1.186 -24.031 3.633 1 98.75 110 ILE A C 1
ATOM 823 O O . ILE A 1 110 ? -1.837 -23.062 3.201 1 98.75 110 ILE A O 1
ATOM 827 N N . ALA A 1 111 ? -0.396 -24.719 2.863 1 98.25 111 ALA A N 1
ATOM 828 C CA . ALA A 1 111 ? 0.026 -24.312 1.527 1 98.25 111 ALA A CA 1
ATOM 829 C C . ALA A 1 111 ? -1.175 -24.125 0.604 1 98.25 111 ALA A C 1
ATOM 831 O O . ALA A 1 111 ? -1.186 -23.234 -0.238 1 98.25 111 ALA A O 1
ATOM 832 N N . SER A 1 112 ? -2.182 -24.953 0.768 1 98.44 112 SER A N 1
ATOM 833 C CA . SER A 1 112 ? -3.336 -24.906 -0.125 1 98.44 112 SER A CA 1
ATOM 834 C C . SER A 1 112 ? -4.172 -23.656 0.121 1 98.44 112 SER A C 1
ATOM 836 O O . SER A 1 112 ? -5.066 -23.328 -0.668 1 98.44 112 SER A O 1
ATOM 838 N N . ARG A 1 113 ? -3.852 -22.922 1.183 1 98.75 113 ARG A N 1
ATOM 839 C CA . ARG A 1 113 ? -4.602 -21.719 1.541 1 98.75 113 ARG A CA 1
ATOM 840 C C . ARG A 1 113 ? -3.816 -20.469 1.197 1 98.75 113 ARG A C 1
ATOM 842 O O . ARG A 1 113 ? -4.121 -19.375 1.699 1 98.75 113 ARG A O 1
ATOM 849 N N . ILE A 1 114 ? -2.814 -20.688 0.393 1 98.81 114 ILE A N 1
ATOM 850 C CA . ILE A 1 114 ? -1.98 -19.562 -0.051 1 98.81 114 ILE A CA 1
ATOM 851 C C . ILE A 1 114 ? -1.949 -19.531 -1.577 1 98.81 114 ILE A C 1
ATOM 853 O O . ILE A 1 114 ? -1.668 -20.531 -2.229 1 98.81 114 ILE A O 1
ATOM 857 N N . ARG A 1 115 ? -2.234 -18.391 -2.127 1 98.88 115 ARG A N 1
ATOM 858 C CA . ARG A 1 115 ? -2.084 -18.172 -3.561 1 98.88 115 ARG A CA 1
ATOM 859 C C . ARG A 1 115 ? -1.425 -16.828 -3.844 1 98.88 115 ARG A C 1
ATOM 861 O O . ARG A 1 115 ? -1.362 -15.969 -2.967 1 98.88 115 ARG A O 1
ATOM 868 N N . PHE A 1 116 ? -0.881 -16.734 -4.996 1 98.88 116 PHE A N 1
ATOM 869 C CA . PHE A 1 116 ? -0.194 -15.516 -5.418 1 98.88 116 PHE A CA 1
ATOM 870 C C . PHE A 1 116 ? -0.826 -14.945 -6.688 1 98.88 116 PHE A C 1
ATOM 872 O O . PHE A 1 116 ? -1.204 -15.703 -7.586 1 98.88 116 PHE A O 1
ATOM 879 N N . ALA A 1 117 ? -0.979 -13.617 -6.723 1 98.94 117 ALA A N 1
ATOM 880 C CA . ALA A 1 117 ? -1.424 -12.859 -7.891 1 98.94 117 ALA A CA 1
ATOM 881 C C . ALA A 1 117 ? -0.4 -11.797 -8.281 1 98.94 117 ALA A C 1
ATOM 883 O O . ALA A 1 117 ? 0.164 -11.125 -7.418 1 98.94 117 ALA A O 1
ATOM 884 N N . VAL A 1 118 ? -0.128 -11.703 -9.594 1 98.88 118 VAL A N 1
ATOM 885 C CA . VAL A 1 118 ? 0.791 -10.688 -10.094 1 98.88 118 VAL A CA 1
ATOM 886 C C . VAL A 1 118 ? 0.202 -10.031 -11.344 1 98.88 118 VAL A C 1
ATOM 888 O O . VAL A 1 118 ? -0.685 -10.594 -11.992 1 98.88 118 VAL A O 1
ATOM 891 N N . LEU A 1 119 ? 0.67 -8.82 -11.672 1 98.75 119 LEU A N 1
ATOM 892 C CA . LEU A 1 119 ? 0.282 -8.195 -12.938 1 98.75 119 LEU A CA 1
ATOM 893 C C . LEU A 1 119 ? 1.03 -8.828 -14.102 1 98.75 119 LEU A C 1
ATOM 895 O O . LEU A 1 119 ? 0.417 -9.219 -15.102 1 98.75 119 LEU A O 1
ATOM 899 N N . LEU A 1 120 ? 2.326 -8.953 -13.953 1 98.44 120 LEU A N 1
ATOM 900 C CA . LEU A 1 120 ? 3.154 -9.57 -14.984 1 98.44 120 LEU A CA 1
ATOM 901 C C . LEU A 1 120 ? 3.775 -10.867 -14.477 1 98.44 120 LEU A C 1
ATOM 903 O O . LEU A 1 120 ? 4.379 -10.898 -13.398 1 98.44 120 LEU A O 1
ATOM 907 N N . ASP A 1 121 ? 3.582 -11.906 -15.266 1 98.44 121 ASP A N 1
ATOM 908 C CA . ASP A 1 121 ? 4.09 -13.227 -14.914 1 98.44 121 ASP A CA 1
ATOM 909 C C . ASP A 1 121 ? 5.109 -13.719 -15.938 1 98.44 121 ASP A C 1
ATOM 911 O O . ASP A 1 121 ? 4.746 -14.078 -17.062 1 98.44 121 ASP A O 1
ATOM 915 N N . ASN A 1 122 ? 6.383 -13.742 -15.516 1 97.81 122 ASN A N 1
ATOM 916 C CA . ASN A 1 122 ? 7.418 -14.32 -16.359 1 97.81 122 ASN A CA 1
ATOM 917 C C . ASN A 1 122 ? 7.32 -15.844 -16.422 1 97.81 122 ASN A C 1
ATOM 919 O O . ASN A 1 122 ? 7.516 -16.516 -15.398 1 97.81 122 ASN A O 1
ATOM 923 N N . LEU A 1 123 ? 7.055 -16.359 -17.547 1 96.06 123 LEU A N 1
ATOM 924 C CA . LEU A 1 123 ? 6.844 -17.797 -17.688 1 96.06 123 LEU A CA 1
ATOM 925 C C . LEU A 1 123 ? 8.117 -18.562 -17.359 1 96.06 123 LEU A C 1
ATOM 927 O O . LEU A 1 123 ? 8.07 -19.781 -17.141 1 96.06 123 LEU A O 1
ATOM 931 N N . ARG A 1 124 ? 9.25 -17.859 -17.203 1 95.75 124 ARG A N 1
ATOM 932 C CA . ARG A 1 124 ? 10.539 -18.484 -16.906 1 95.75 124 ARG A CA 1
ATOM 933 C C . ARG A 1 124 ? 10.844 -18.391 -15.414 1 95.75 124 ARG A C 1
ATOM 935 O O . ARG A 1 124 ? 11.883 -18.891 -14.953 1 95.75 124 ARG A O 1
ATOM 942 N N . SER A 1 125 ? 9.977 -17.812 -14.688 1 97.38 125 SER A N 1
ATOM 943 C CA . SER A 1 125 ? 10.203 -17.656 -13.258 1 97.38 125 SER A CA 1
ATOM 944 C C . SER A 1 125 ? 10.359 -19 -12.562 1 97.38 125 SER A C 1
ATOM 946 O O . SER A 1 125 ? 9.734 -19.984 -12.969 1 97.38 125 SER A O 1
ATOM 948 N N . SER A 1 126 ? 11.172 -18.969 -11.523 1 98.06 126 SER A N 1
ATOM 949 C CA . SER A 1 126 ? 11.359 -20.188 -10.742 1 98.06 126 SER A CA 1
ATOM 950 C C . SER A 1 126 ? 10.133 -20.5 -9.883 1 98.06 126 SER A C 1
ATOM 952 O O . SER A 1 126 ? 10.055 -21.562 -9.258 1 98.06 126 SER A O 1
ATOM 954 N N . GLN A 1 127 ? 9.18 -19.609 -9.844 1 98.5 127 GLN A N 1
ATOM 955 C CA . GLN A 1 127 ? 7.957 -19.781 -9.062 1 98.5 127 GLN A CA 1
ATOM 956 C C . GLN A 1 127 ? 6.719 -19.656 -9.938 1 98.5 127 GLN A C 1
ATOM 958 O O . GLN A 1 127 ? 6.68 -18.812 -10.844 1 98.5 127 GLN A O 1
ATOM 963 N N . GLN A 1 128 ? 5.715 -20.469 -9.672 1 98.12 128 GLN A N 1
ATOM 964 C CA . GLN A 1 128 ? 4.41 -20.359 -10.328 1 98.12 128 GLN A CA 1
ATOM 965 C C . GLN A 1 128 ? 3.451 -19.516 -9.492 1 98.12 128 GLN A C 1
ATOM 967 O O . GLN A 1 128 ? 3.496 -19.547 -8.258 1 98.12 128 GLN A O 1
ATOM 972 N N . VAL A 1 129 ? 2.605 -18.781 -10.172 1 98.75 129 VAL A N 1
ATOM 973 C CA . VAL A 1 129 ? 1.579 -18 -9.492 1 98.75 129 VAL A CA 1
ATOM 974 C C . VAL A 1 129 ? 0.195 -18.484 -9.93 1 98.75 129 VAL A C 1
ATOM 976 O O . VAL A 1 129 ? 0.059 -19.172 -10.938 1 98.75 129 VAL A O 1
ATOM 979 N N . ASP A 1 130 ? -0.771 -18.141 -9.195 1 98.88 130 ASP A N 1
ATOM 980 C CA . ASP A 1 130 ? -2.125 -18.641 -9.422 1 98.88 130 ASP A CA 1
ATOM 981 C C . ASP A 1 130 ? -2.9 -17.703 -10.359 1 98.88 130 ASP A C 1
ATOM 983 O O . ASP A 1 130 ? -3.697 -18.172 -11.18 1 98.88 130 ASP A O 1
ATOM 987 N N . TYR A 1 131 ? -2.705 -16.406 -10.203 1 98.88 131 TYR A N 1
ATOM 988 C CA . TYR A 1 131 ? -3.441 -15.414 -10.984 1 98.88 131 TYR A CA 1
ATOM 989 C C . TYR A 1 131 ? -2.498 -14.367 -11.57 1 98.88 131 TYR A C 1
ATOM 991 O O . TYR A 1 131 ? -1.519 -13.977 -10.93 1 98.88 131 TYR A O 1
ATOM 999 N N . ARG A 1 132 ? -2.787 -13.969 -12.789 1 98.56 132 ARG A N 1
ATOM 1000 C CA . ARG A 1 132 ? -1.982 -12.961 -13.469 1 98.56 132 ARG A CA 1
ATOM 1001 C C . ARG A 1 132 ? -2.826 -12.156 -14.453 1 98.56 132 ARG A C 1
ATOM 1003 O O . ARG A 1 132 ? -3.902 -12.602 -14.859 1 98.56 132 ARG A O 1
ATOM 1010 N N . SER A 1 133 ? -2.354 -10.953 -14.75 1 98.06 133 SER A N 1
ATOM 1011 C CA . SER A 1 133 ? -2.973 -10.148 -15.797 1 98.06 133 SER A CA 1
ATOM 1012 C C . SER A 1 133 ? -2.391 -10.492 -17.172 1 98.06 133 SER A C 1
ATOM 1014 O O . SER A 1 133 ? -3.123 -10.586 -18.156 1 98.06 133 SER A O 1
ATOM 1016 N N . ARG A 1 134 ? -1.06 -10.656 -17.234 1 97.69 134 ARG A N 1
ATOM 1017 C CA . ARG A 1 134 ? -0.359 -10.859 -18.5 1 97.69 134 ARG A CA 1
ATOM 1018 C C . ARG A 1 134 ? 0.877 -11.734 -18.312 1 97.69 134 ARG A C 1
ATOM 1020 O O . ARG A 1 134 ? 1.606 -11.578 -17.328 1 97.69 134 ARG A O 1
ATOM 1027 N N . ARG A 1 135 ? 1.101 -12.609 -19.25 1 97.5 135 ARG A N 1
ATOM 1028 C CA . ARG A 1 135 ? 2.326 -13.398 -19.25 1 97.5 135 ARG A CA 1
ATOM 1029 C C . ARG A 1 135 ? 3.391 -12.758 -20.141 1 97.5 135 ARG A C 1
ATOM 1031 O O . ARG A 1 135 ? 3.076 -12.211 -21.203 1 97.5 135 ARG A O 1
ATOM 1038 N N . ILE A 1 136 ? 4.605 -12.867 -19.672 1 96.31 136 ILE A N 1
ATOM 1039 C CA . ILE A 1 136 ? 5.734 -12.43 -20.484 1 96.31 136 ILE A CA 1
ATOM 1040 C C . ILE A 1 136 ? 6.766 -13.555 -20.578 1 96.31 136 ILE A C 1
ATOM 1042 O O . ILE A 1 136 ? 6.766 -14.477 -19.766 1 96.31 136 ILE A O 1
ATOM 1046 N N . ASP A 1 137 ? 7.574 -13.461 -21.641 1 95.5 137 ASP A N 1
ATOM 1047 C CA . ASP A 1 137 ? 8.688 -14.383 -21.844 1 95.5 137 ASP A CA 1
ATOM 1048 C C . ASP A 1 137 ? 10.023 -13.641 -21.891 1 95.5 137 ASP A C 1
ATOM 1050 O O . ASP A 1 137 ? 10.367 -13.031 -22.891 1 95.5 137 ASP A O 1
ATOM 1054 N N . ARG A 1 138 ? 10.75 -13.805 -20.812 1 92.12 138 ARG A N 1
ATOM 1055 C CA . ARG A 1 138 ? 11.992 -13.047 -20.672 1 92.12 138 ARG A CA 1
ATOM 1056 C C . ARG A 1 138 ? 13.023 -13.492 -21.703 1 92.12 138 ARG A C 1
ATOM 1058 O O . ARG A 1 138 ? 14.031 -12.82 -21.922 1 92.12 138 ARG A O 1
ATOM 1065 N N . SER A 1 139 ? 12.836 -14.555 -22.312 1 90 139 SER A N 1
ATOM 1066 C CA . SER A 1 139 ? 13.75 -14.984 -23.375 1 90 139 SER A CA 1
ATOM 1067 C C . SER A 1 139 ? 13.562 -14.156 -24.641 1 90 139 SER A C 1
ATOM 1069 O O . SER A 1 139 ? 14.438 -14.117 -25.5 1 90 139 SER A O 1
ATOM 1071 N N . VAL A 1 140 ? 12.438 -13.43 -24.688 1 88.25 140 VAL A N 1
ATOM 1072 C CA . VAL A 1 140 ? 12.133 -12.648 -25.891 1 88.25 140 VAL A CA 1
ATOM 1073 C C . VAL A 1 140 ? 11.938 -11.18 -25.5 1 88.25 140 VAL A C 1
ATOM 1075 O O . VAL A 1 140 ? 12.461 -10.289 -26.172 1 88.25 140 VAL A O 1
ATOM 1078 N N . GLU A 1 141 ? 11.227 -10.953 -24.469 1 86.25 141 GLU A N 1
ATOM 1079 C CA . GLU A 1 141 ? 10.969 -9.594 -23.984 1 86.25 141 GLU A CA 1
ATOM 1080 C C . GLU A 1 141 ? 11.992 -9.18 -22.938 1 86.25 141 GLU A C 1
ATOM 1082 O O . GLU A 1 141 ? 11.891 -9.578 -21.766 1 86.25 141 GLU A O 1
ATOM 1087 N N . LYS A 1 142 ? 12.852 -8.312 -23.344 1 83.12 142 LYS A N 1
ATOM 1088 C CA . LYS A 1 142 ? 13.945 -7.926 -22.453 1 83.12 142 LYS A CA 1
ATOM 1089 C C . LYS A 1 142 ? 13.75 -6.512 -21.922 1 83.12 142 LYS A C 1
ATOM 1091 O O . LYS A 1 142 ? 14.617 -5.98 -21.219 1 83.12 142 LYS A O 1
ATOM 1096 N N . ASP A 1 143 ? 12.617 -6.02 -22.188 1 86.75 143 ASP A N 1
ATOM 1097 C CA . ASP A 1 143 ? 12.336 -4.645 -21.781 1 86.75 143 ASP A CA 1
ATOM 1098 C C . ASP A 1 143 ? 12.273 -4.523 -20.266 1 86.75 143 ASP A C 1
ATOM 1100 O O . ASP A 1 143 ? 12.016 -5.504 -19.562 1 86.75 143 ASP A O 1
ATOM 1104 N N . TRP A 1 144 ? 12.555 -3.377 -19.844 1 88.94 144 TRP A N 1
ATOM 1105 C CA . TRP A 1 144 ? 12.305 -2.998 -18.469 1 88.94 144 TRP A CA 1
ATOM 1106 C C . TRP A 1 144 ? 10.914 -2.398 -18.297 1 88.94 144 TRP A C 1
ATOM 1108 O O . TRP A 1 144 ? 10.648 -1.293 -18.781 1 88.94 144 TRP A O 1
ATOM 1118 N N . PHE A 1 145 ? 10.133 -3.152 -17.609 1 92.94 145 PHE A N 1
ATOM 1119 C CA . PHE A 1 145 ? 8.773 -2.66 -17.406 1 92.94 145 PHE A CA 1
ATOM 1120 C C . PHE A 1 145 ? 8.734 -1.62 -16.297 1 92.94 145 PHE A C 1
ATOM 1122 O O . PHE A 1 145 ? 9.344 -1.813 -15.242 1 92.94 145 PHE A O 1
ATOM 1129 N N . VAL A 1 146 ? 8.055 -0.55 -16.625 1 96.31 146 VAL A N 1
ATOM 1130 C CA . VAL A 1 146 ? 7.918 0.533 -15.648 1 96.31 146 VAL A CA 1
ATOM 1131 C C . VAL A 1 146 ? 6.453 0.665 -15.234 1 96.31 146 VAL A C 1
ATOM 1133 O O . VAL A 1 146 ? 5.613 1.105 -16.016 1 96.31 146 VAL A O 1
ATOM 1136 N N . PHE A 1 147 ? 6.199 0.284 -13.984 1 97.69 147 PHE A N 1
ATOM 1137 C CA . PHE A 1 147 ? 4.848 0.413 -13.453 1 97.69 147 PHE A CA 1
ATOM 1138 C C . PHE A 1 147 ? 4.535 1.864 -13.109 1 97.69 147 PHE A C 1
ATOM 1140 O O . PHE A 1 147 ? 5.445 2.686 -12.984 1 97.69 147 PHE A O 1
ATOM 1147 N N . PRO A 1 148 ? 3.252 2.234 -12.945 1 97.62 148 PRO A N 1
ATOM 1148 C CA . PRO A 1 148 ? 2.867 3.637 -12.773 1 97.62 148 PRO A CA 1
ATOM 1149 C C . PRO A 1 148 ? 3.594 4.312 -11.609 1 97.62 148 PRO A C 1
ATOM 1151 O O . PRO A 1 148 ? 3.982 5.477 -11.719 1 97.62 148 PRO A O 1
ATOM 1154 N N . TRP A 1 149 ? 3.805 3.6 -10.523 1 97.81 149 TRP A N 1
ATOM 1155 C CA . TRP A 1 149 ? 4.477 4.164 -9.359 1 97.81 149 TRP A CA 1
ATOM 1156 C C . TRP A 1 149 ? 5.977 4.285 -9.602 1 97.81 149 TRP A C 1
ATOM 1158 O O . TRP A 1 149 ? 6.617 5.23 -9.133 1 97.81 149 TRP A O 1
ATOM 1168 N N . GLU A 1 150 ? 6.523 3.391 -10.359 1 96.31 150 GLU A N 1
ATOM 1169 C CA . GLU A 1 150 ? 7.949 3.455 -10.664 1 96.31 150 GLU A CA 1
ATOM 1170 C C . GLU A 1 150 ? 8.258 4.617 -11.609 1 96.31 150 GLU A C 1
ATOM 1172 O O . GLU A 1 150 ? 9.352 5.18 -11.57 1 96.31 150 GLU A O 1
ATOM 1177 N N . ALA A 1 151 ? 7.266 4.98 -12.445 1 95.12 151 ALA A N 1
ATOM 1178 C CA . ALA A 1 151 ? 7.418 6.074 -13.398 1 95.12 151 ALA A CA 1
ATOM 1179 C C . ALA A 1 151 ? 7.605 7.406 -12.688 1 95.12 151 ALA A C 1
ATOM 1181 O O . ALA A 1 151 ? 7.996 8.398 -13.305 1 95.12 151 ALA A O 1
ATOM 1182 N N . MET A 1 152 ? 7.348 7.422 -11.328 1 96.25 152 MET A N 1
ATOM 1183 C CA . MET A 1 15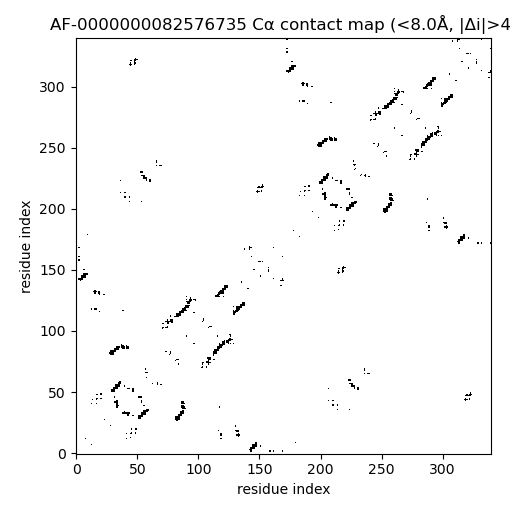2 ? 7.492 8.633 -10.531 1 96.25 152 MET A CA 1
ATOM 1184 C C . MET A 1 152 ? 8.961 8.961 -10.297 1 96.25 152 MET A C 1
ATOM 1186 O O . MET A 1 152 ? 9.305 10.078 -9.906 1 96.25 152 MET A O 1
ATOM 1190 N N . ALA A 1 153 ? 9.82 7.965 -10.398 1 93.88 153 ALA A N 1
ATOM 1191 C CA . ALA A 1 153 ? 11.242 8.125 -10.125 1 93.88 153 ALA A CA 1
ATOM 1192 C C . ALA A 1 153 ? 11.922 8.961 -11.211 1 93.88 153 ALA A C 1
ATOM 1194 O O . ALA A 1 153 ? 11.523 8.914 -12.375 1 93.88 153 ALA A O 1
ATOM 1195 N N . PRO A 1 154 ? 12.938 9.727 -10.812 1 88.62 154 PRO A N 1
ATOM 1196 C CA . PRO A 1 154 ? 13.734 10.375 -11.852 1 88.62 154 PRO A CA 1
ATOM 1197 C C . PRO A 1 154 ? 14.305 9.383 -12.859 1 88.62 154 PRO A C 1
ATOM 1199 O O . PRO A 1 154 ? 14.641 8.25 -12.492 1 88.62 154 PRO A O 1
ATOM 1202 N N . ARG A 1 155 ? 14.461 9.812 -14.023 1 82.12 155 ARG A N 1
ATOM 1203 C CA . ARG A 1 155 ? 14.898 8.945 -15.109 1 82.12 155 ARG A CA 1
ATOM 1204 C C . ARG A 1 155 ? 16.234 8.273 -14.773 1 82.12 155 ARG A C 1
ATOM 1206 O O . ARG A 1 155 ? 16.422 7.09 -15.062 1 82.12 155 ARG A O 1
ATOM 1213 N N . ASP A 1 156 ? 17.078 9.039 -14.219 1 81.31 156 ASP A N 1
ATOM 1214 C CA . ASP A 1 156 ? 18.391 8.492 -13.875 1 81.31 156 ASP A CA 1
ATOM 1215 C C . ASP A 1 156 ? 18.266 7.359 -12.859 1 81.31 156 ASP A C 1
ATOM 1217 O O . ASP A 1 156 ? 19.016 6.387 -12.914 1 81.31 156 ASP A O 1
ATOM 1221 N N . THR A 1 157 ? 17.281 7.457 -12.055 1 82 157 THR A N 1
ATOM 1222 C CA . THR A 1 157 ? 17.031 6.422 -11.062 1 82 157 THR A CA 1
ATOM 1223 C C . THR A 1 157 ? 16.469 5.16 -11.711 1 82 157 THR A C 1
ATOM 1225 O O . THR A 1 157 ? 16.859 4.047 -11.352 1 82 157 THR A O 1
ATOM 1228 N N . LEU A 1 158 ? 15.703 5.328 -12.625 1 81.31 158 LEU A N 1
ATOM 1229 C CA . LEU A 1 158 ? 15.141 4.195 -13.352 1 81.31 158 LEU A CA 1
ATOM 1230 C C . LEU A 1 158 ? 16.234 3.422 -14.078 1 81.31 158 LEU A C 1
ATOM 1232 O O . LEU A 1 158 ? 16.25 2.188 -14.062 1 81.31 158 LEU A O 1
ATOM 1236 N N . ALA A 1 159 ? 17.125 4.18 -14.672 1 80 159 ALA A N 1
ATOM 1237 C CA . ALA A 1 159 ? 18.234 3.57 -15.391 1 80 159 ALA A CA 1
ATOM 1238 C C . ALA A 1 159 ? 19.156 2.811 -14.445 1 80 159 ALA A C 1
ATOM 1240 O O . ALA A 1 159 ? 19.641 1.721 -14.766 1 80 159 ALA A O 1
ATOM 1241 N N . GLU A 1 160 ? 19.344 3.348 -13.281 1 80.12 160 GLU A N 1
ATOM 1242 C CA . GLU A 1 160 ? 20.188 2.707 -12.281 1 80.12 160 GLU A CA 1
ATOM 1243 C C . GLU A 1 160 ? 19.562 1.415 -11.773 1 80.12 160 GLU A C 1
ATOM 1245 O O . GLU A 1 160 ? 20.25 0.407 -11.602 1 80.12 160 GLU A O 1
ATOM 1250 N N . ASP A 1 161 ? 18.344 1.492 -11.57 1 80.94 161 ASP A N 1
ATOM 1251 C CA . ASP A 1 161 ? 17.625 0.302 -11.133 1 80.94 161 ASP A CA 1
ATOM 1252 C C . ASP A 1 161 ? 17.688 -0.803 -12.188 1 80.94 161 ASP A C 1
ATOM 1254 O O . ASP A 1 161 ? 17.891 -1.972 -11.852 1 80.94 161 ASP A O 1
ATOM 1258 N N . ALA A 1 162 ? 17.531 -0.454 -13.391 1 76.75 162 ALA A N 1
ATOM 1259 C CA . ALA A 1 162 ? 17.547 -1.404 -14.5 1 76.75 162 ALA A CA 1
ATOM 1260 C C . ALA A 1 162 ? 18.938 -2.023 -14.648 1 76.75 162 ALA A C 1
ATOM 1262 O O . ALA A 1 162 ? 19.062 -3.217 -14.938 1 76.75 162 ALA A O 1
ATOM 1263 N N . MET A 1 163 ? 19.922 -1.255 -14.359 1 73.38 163 MET A N 1
ATOM 1264 C CA . MET A 1 163 ? 21.312 -1.683 -14.539 1 73.38 163 MET A CA 1
ATOM 1265 C C . MET A 1 163 ? 21.75 -2.6 -13.406 1 73.38 163 MET A C 1
ATOM 1267 O O . MET A 1 163 ? 22.719 -3.352 -13.547 1 73.38 163 MET A O 1
ATOM 1271 N N . GLU A 1 164 ? 20.969 -2.514 -12.32 1 69.75 164 GLU A N 1
ATOM 1272 C CA . GLU A 1 164 ? 21.328 -3.342 -11.172 1 69.75 164 GLU A CA 1
ATOM 1273 C C . GLU A 1 164 ? 20.875 -4.785 -11.375 1 69.75 164 GLU A C 1
ATOM 1275 O O . GLU A 1 164 ? 21.297 -5.68 -10.641 1 69.75 164 GLU A O 1
ATOM 1280 N N . VAL A 1 165 ? 20.031 -5.07 -12.297 1 65.62 165 VAL A N 1
ATOM 1281 C CA . VAL A 1 165 ? 19.625 -6.434 -12.617 1 65.62 165 VAL A CA 1
ATOM 1282 C C . VAL A 1 165 ? 19.875 -6.715 -14.094 1 65.62 165 VAL A C 1
ATOM 1284 O O . VAL A 1 165 ? 18.953 -7.023 -14.844 1 65.62 165 VAL A O 1
ATOM 1287 N N . PRO A 1 166 ? 21.156 -6.84 -14.477 1 52.06 166 PRO A N 1
ATOM 1288 C CA . PRO A 1 166 ? 21.5 -6.934 -15.898 1 52.06 166 PRO A CA 1
ATOM 1289 C C . PRO A 1 166 ? 21.016 -8.234 -16.547 1 52.06 166 PRO A C 1
ATOM 1291 O O . PRO A 1 166 ? 20.781 -8.273 -17.75 1 52.06 166 PRO A O 1
ATOM 1294 N N . GLU A 1 167 ? 20.891 -9.141 -15.711 1 58.94 167 GLU A N 1
ATOM 1295 C CA . GLU A 1 167 ? 20.516 -10.438 -16.266 1 58.94 167 GLU A CA 1
ATOM 1296 C C . GLU A 1 167 ? 19.125 -10.391 -16.891 1 58.94 167 GLU A C 1
ATOM 1298 O O . GLU A 1 167 ? 18.797 -11.195 -17.766 1 58.94 167 GLU A O 1
ATOM 1303 N N . ARG A 1 168 ? 18.469 -9.445 -16.484 1 58.06 168 ARG A N 1
ATOM 1304 C CA . ARG A 1 168 ? 17.125 -9.312 -17.016 1 58.06 168 ARG A CA 1
ATOM 1305 C C . ARG A 1 168 ? 17.156 -8.688 -18.406 1 58.06 168 ARG A C 1
ATOM 1307 O O . ARG A 1 168 ? 16.203 -8.844 -19.188 1 58.06 168 ARG A O 1
ATOM 1314 N N . LEU A 1 169 ? 18.25 -8.016 -18.547 1 55.25 169 LEU A N 1
ATOM 1315 C CA . LEU A 1 169 ? 18.375 -7.285 -19.797 1 55.25 169 LEU A CA 1
ATOM 1316 C C . LEU A 1 169 ? 19.203 -8.078 -20.812 1 55.25 169 LEU A C 1
ATOM 1318 O O . LEU A 1 169 ? 19.266 -7.723 -22 1 55.25 169 LEU A O 1
ATOM 1322 N N . ALA A 1 170 ? 19.953 -9.109 -20.281 1 53 170 ALA A N 1
ATOM 1323 C CA . ALA A 1 170 ? 20.859 -9.867 -21.141 1 53 170 ALA A CA 1
ATOM 1324 C C . ALA A 1 170 ? 20.125 -10.992 -21.859 1 53 170 ALA A C 1
ATOM 1326 O O . ALA A 1 170 ? 19.125 -11.516 -21.359 1 53 170 ALA A O 1
ATOM 1327 N N . MET B 1 1 ? -31.078 12.766 0.693 1 53.12 1 MET B N 1
ATOM 1328 C CA . MET B 1 1 ? -30.25 13.68 -0.091 1 53.12 1 MET B CA 1
ATOM 1329 C C . MET B 1 1 ? -29.266 12.906 -0.96 1 53.12 1 MET B C 1
ATOM 1331 O O . MET B 1 1 ? -28.766 11.852 -0.561 1 53.12 1 MET B O 1
ATOM 1335 N N . SER B 1 2 ? -29.266 13.117 -2.26 1 72.88 2 SER B N 1
ATOM 1336 C CA . SER B 1 2 ? -28.547 12.359 -3.273 1 72.88 2 SER B CA 1
ATOM 1337 C C . SER B 1 2 ? -27.047 12.531 -3.119 1 72.88 2 SER B C 1
ATOM 1339 O O . SER B 1 2 ? -26.562 13.641 -2.9 1 72.88 2 SER B O 1
ATOM 1341 N N . ILE B 1 3 ? -26.297 11.531 -2.854 1 80.12 3 ILE B N 1
ATOM 1342 C CA . ILE B 1 3 ? -24.844 11.547 -2.732 1 80.12 3 ILE B CA 1
ATOM 1343 C C . ILE B 1 3 ? -24.219 11.922 -4.074 1 80.12 3 ILE B C 1
ATOM 1345 O O . ILE B 1 3 ? -24.578 11.352 -5.113 1 80.12 3 ILE B O 1
ATOM 1349 N N . VAL B 1 4 ? -23.438 13.039 -4.07 1 86.75 4 VAL B N 1
ATOM 1350 C CA . VAL B 1 4 ? -22.672 13.391 -5.262 1 86.75 4 VAL B CA 1
ATOM 1351 C C . VAL B 1 4 ? -21.25 12.836 -5.156 1 86.75 4 VAL B C 1
ATOM 1353 O O . VAL B 1 4 ? -20.547 13.117 -4.195 1 86.75 4 VAL B O 1
ATOM 1356 N N . PHE B 1 5 ? -20.891 12.008 -6.113 1 90.12 5 PHE B N 1
ATOM 1357 C CA . PHE B 1 5 ? -19.562 11.422 -6.164 1 90.12 5 PHE B CA 1
ATOM 1358 C C . PHE B 1 5 ? -18.641 12.258 -7.039 1 90.12 5 PHE B C 1
ATOM 1360 O O . PHE B 1 5 ? -19 12.617 -8.164 1 90.12 5 PHE B O 1
ATOM 1367 N N . THR B 1 6 ? -17.578 12.719 -6.504 1 92.94 6 THR B N 1
ATOM 1368 C CA . THR B 1 6 ? -16.516 13.406 -7.246 1 92.94 6 THR B CA 1
ATOM 1369 C C . THR B 1 6 ? -15.266 12.547 -7.316 1 92.94 6 THR B C 1
ATOM 1371 O O . THR B 1 6 ? -14.664 12.227 -6.289 1 92.94 6 THR B O 1
ATOM 1374 N N . HIS B 1 7 ? -14.844 12.266 -8.508 1 95.38 7 HIS B N 1
ATOM 1375 C CA . HIS B 1 7 ? -13.672 11.406 -8.688 1 95.38 7 HIS B CA 1
ATOM 1376 C C . HIS B 1 7 ? -12.383 12.211 -8.57 1 95.38 7 HIS B C 1
ATOM 1378 O O . HIS B 1 7 ? -12.25 13.281 -9.164 1 95.38 7 HIS B O 1
ATOM 1384 N N . PHE B 1 8 ? -11.5 11.773 -7.695 1 96.94 8 PHE B N 1
ATOM 1385 C CA . PHE B 1 8 ? -10.094 12.18 -7.719 1 96.94 8 PHE B CA 1
ATOM 1386 C C . PHE B 1 8 ? -9.289 11.297 -8.672 1 96.94 8 PHE B C 1
ATOM 1388 O O . PHE B 1 8 ? -8.992 10.148 -8.352 1 96.94 8 PHE B O 1
ATOM 1395 N N . THR B 1 9 ? -8.844 11.789 -9.844 1 97.38 9 THR B N 1
ATOM 1396 C CA . THR B 1 9 ? -8.344 10.969 -10.945 1 97.38 9 THR B CA 1
ATOM 1397 C C . THR B 1 9 ? -6.91 10.516 -10.664 1 97.38 9 THR B C 1
ATOM 1399 O O . THR B 1 9 ? -6.25 11.039 -9.766 1 97.38 9 THR B O 1
ATOM 1402 N N . HIS B 1 10 ? -6.496 9.547 -11.383 1 98 10 HIS B N 1
ATOM 1403 C CA . HIS B 1 10 ? -5.102 9.117 -11.328 1 98 10 HIS B CA 1
ATOM 1404 C C . HIS B 1 10 ? -4.16 10.273 -11.641 1 98 10 HIS B C 1
ATOM 1406 O O . HIS B 1 10 ? -3.119 10.422 -11 1 98 10 HIS B O 1
ATOM 1412 N N . GLU B 1 11 ? -4.508 11.07 -12.609 1 97.81 11 GLU B N 1
ATOM 1413 C CA . GLU B 1 11 ? -3.686 12.219 -12.992 1 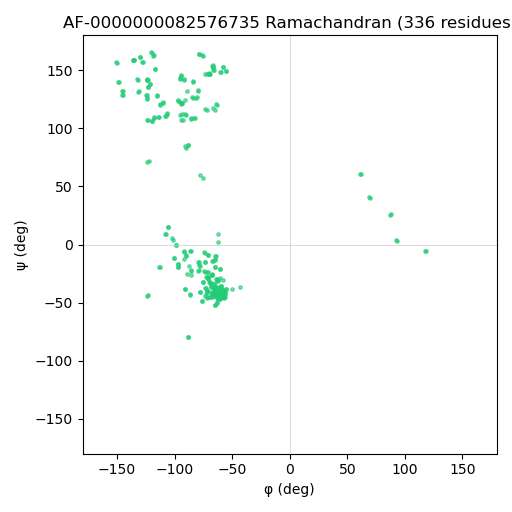97.81 11 GLU B CA 1
ATOM 1414 C C . GLU B 1 11 ? -3.57 13.219 -11.844 1 97.81 11 GLU B C 1
ATOM 1416 O O . GLU B 1 11 ? -2.492 13.758 -11.594 1 97.81 11 GLU B O 1
ATOM 1421 N N . GLU B 1 12 ? -4.648 13.445 -11.195 1 98.25 12 GLU B N 1
ATOM 1422 C CA . GLU B 1 12 ? -4.629 14.344 -10.039 1 98.25 12 GLU B CA 1
ATOM 1423 C C . GLU B 1 12 ? -3.77 13.781 -8.914 1 98.25 12 GLU B C 1
ATOM 1425 O O . GLU B 1 12 ? -3.055 14.523 -8.242 1 98.25 12 GLU B O 1
ATOM 1430 N N . MET B 1 13 ? -3.863 12.469 -8.68 1 98.31 13 MET B N 1
ATOM 1431 C CA . MET B 1 13 ? -3.029 11.828 -7.664 1 98.31 13 MET B CA 1
ATOM 1432 C C . MET B 1 13 ? -1.55 12 -7.992 1 98.31 13 MET B C 1
ATOM 1434 O O . MET B 1 13 ? -0.761 12.391 -7.133 1 98.31 13 MET B O 1
ATOM 1438 N N . VAL B 1 14 ? -1.176 11.75 -9.258 1 98.62 14 VAL B N 1
ATOM 1439 C CA . VAL B 1 14 ? 0.211 11.875 -9.695 1 98.62 14 VAL B CA 1
ATOM 1440 C C . VAL B 1 14 ? 0.696 13.305 -9.5 1 98.62 14 VAL B C 1
ATOM 1442 O O . VAL B 1 14 ? 1.77 13.531 -8.938 1 98.62 14 VAL B O 1
ATOM 1445 N N . ALA B 1 15 ? -0.123 14.273 -9.906 1 98.75 15 ALA B N 1
ATOM 1446 C CA . ALA B 1 15 ? 0.218 15.68 -9.719 1 98.75 15 ALA B CA 1
ATOM 1447 C C . ALA B 1 15 ? 0.355 16.016 -8.242 1 98.75 15 ALA B C 1
ATOM 1449 O O . ALA B 1 15 ? 1.257 16.766 -7.848 1 98.75 15 ALA B O 1
ATOM 1450 N N . GLY B 1 16 ? -0.566 15.484 -7.453 1 98.75 16 GLY B N 1
ATOM 1451 C CA . GLY B 1 16 ? -0.521 15.711 -6.02 1 98.75 16 GLY B CA 1
ATOM 1452 C C . GLY B 1 16 ? 0.729 15.156 -5.363 1 98.75 16 GLY B C 1
ATOM 1453 O O . GLY B 1 16 ? 1.321 15.797 -4.496 1 98.75 16 GLY B O 1
ATOM 1454 N N . VAL B 1 17 ? 1.179 13.969 -5.746 1 98.81 17 VAL B N 1
ATOM 1455 C CA . VAL B 1 17 ? 2.383 13.344 -5.211 1 98.81 17 VAL B CA 1
ATOM 1456 C C . VAL B 1 17 ? 3.605 14.188 -5.562 1 98.81 17 VAL B C 1
ATOM 1458 O O . VAL B 1 17 ? 4.492 14.383 -4.727 1 98.81 17 VAL B O 1
ATOM 1461 N N . HIS B 1 18 ? 3.641 14.719 -6.82 1 98.75 18 HIS B N 1
ATOM 1462 C CA . HIS B 1 18 ? 4.738 15.609 -7.191 1 98.75 18 HIS B CA 1
ATOM 1463 C C . HIS B 1 18 ? 4.758 16.859 -6.32 1 98.75 18 HIS B C 1
ATOM 1465 O O . HIS B 1 18 ? 5.82 17.297 -5.871 1 98.75 18 HIS B O 1
ATOM 1471 N N . ALA B 1 19 ? 3.613 17.438 -6.082 1 98.75 19 ALA B N 1
ATOM 1472 C CA . ALA B 1 19 ? 3.516 18.641 -5.266 1 98.75 19 ALA B CA 1
ATOM 1473 C C . ALA B 1 19 ? 3.971 18.375 -3.834 1 98.75 19 ALA B C 1
ATOM 1475 O O . ALA B 1 19 ? 4.715 19.172 -3.256 1 98.75 19 ALA B O 1
ATOM 1476 N N . ILE B 1 20 ? 3.547 17.266 -3.268 1 98.81 20 ILE B N 1
ATOM 1477 C CA . ILE B 1 20 ? 3.91 16.891 -1.904 1 98.81 20 ILE B CA 1
ATOM 1478 C C . ILE B 1 20 ? 5.418 16.656 -1.816 1 98.81 20 ILE B C 1
ATOM 1480 O O . ILE B 1 20 ? 6.066 17.125 -0.876 1 98.81 20 ILE B O 1
ATOM 1484 N N . ALA B 1 21 ? 5.973 15.938 -2.801 1 98.81 21 ALA B N 1
ATOM 1485 C CA . ALA B 1 21 ? 7.41 15.672 -2.822 1 98.81 21 ALA B CA 1
ATOM 1486 C C . ALA B 1 21 ? 8.203 16.969 -2.836 1 98.81 21 ALA B C 1
ATOM 1488 O O . ALA B 1 21 ? 9.18 17.125 -2.092 1 98.81 21 ALA B O 1
ATOM 1489 N N . ALA B 1 22 ? 7.789 17.906 -3.668 1 98.56 22 ALA B N 1
ATOM 1490 C CA . ALA B 1 22 ? 8.477 19.188 -3.773 1 98.56 22 ALA B CA 1
ATOM 1491 C C . ALA B 1 22 ? 8.406 19.953 -2.459 1 98.56 22 ALA B C 1
ATOM 1493 O O . ALA B 1 22 ? 9.406 20.531 -2.01 1 98.56 22 ALA B O 1
ATOM 1494 N N . ALA B 1 23 ? 7.277 19.938 -1.831 1 98.75 23 ALA B N 1
ATOM 1495 C CA . ALA B 1 23 ? 7.062 20.688 -0.595 1 98.75 23 ALA B CA 1
ATOM 1496 C C . ALA B 1 23 ? 7.848 20.078 0.561 1 98.75 23 ALA B C 1
ATOM 1498 O O . ALA B 1 23 ? 8.297 20.797 1.46 1 98.75 23 ALA B O 1
ATOM 1499 N N . ALA B 1 24 ? 8.016 18.75 0.536 1 98.75 24 ALA B N 1
ATOM 1500 C CA . ALA B 1 24 ? 8.625 18.031 1.656 1 98.75 24 ALA B CA 1
ATOM 1501 C C . ALA B 1 24 ? 10.141 17.938 1.486 1 98.75 24 ALA B C 1
ATOM 1503 O O . ALA B 1 24 ? 10.844 17.484 2.395 1 98.75 24 ALA B O 1
ATOM 1504 N N . GLU B 1 25 ? 10.609 18.312 0.346 1 97.81 25 GLU B N 1
ATOM 1505 C CA . GLU B 1 25 ? 12.008 18.078 -0.016 1 97.81 25 GLU B CA 1
ATOM 1506 C C . GLU B 1 25 ? 12.953 18.703 1.011 1 97.81 25 GLU B C 1
ATOM 1508 O O . GLU B 1 25 ? 13.867 18.031 1.496 1 97.81 25 GLU B O 1
ATOM 1513 N N . ALA B 1 26 ? 12.711 19.938 1.431 1 98.12 26 ALA B N 1
ATOM 1514 C CA . ALA B 1 26 ? 13.609 20.656 2.318 1 98.12 26 ALA B CA 1
ATOM 1515 C C . ALA B 1 26 ? 13.625 20.047 3.713 1 98.12 26 ALA B C 1
ATOM 1517 O O . ALA B 1 26 ? 14.648 20.078 4.402 1 98.12 26 ALA B O 1
ATOM 1518 N N . TRP B 1 27 ? 12.484 19.516 4.121 1 98.56 27 TRP B N 1
ATOM 1519 C CA . TRP B 1 27 ? 12.406 18.891 5.434 1 98.56 27 TRP B CA 1
ATOM 1520 C C . TRP B 1 27 ? 13.188 17.578 5.453 1 98.56 27 TRP B C 1
ATOM 1522 O O . TRP B 1 27 ? 13.562 17.078 6.52 1 98.56 27 TRP B O 1
ATOM 1532 N N . ASN B 1 28 ? 13.367 16.969 4.262 1 97.94 28 ASN B N 1
ATOM 1533 C CA . ASN B 1 28 ? 14.25 15.828 4.039 1 97.94 28 ASN B CA 1
ATOM 1534 C C . ASN B 1 28 ? 13.828 14.617 4.867 1 97.94 28 ASN B C 1
ATOM 1536 O O . ASN B 1 28 ? 14.617 14.086 5.648 1 97.94 28 ASN B O 1
ATOM 1540 N N . PRO B 1 29 ? 12.562 14.141 4.609 1 98.75 29 PRO B N 1
ATOM 1541 C CA . PRO B 1 29 ? 12.172 12.906 5.293 1 98.75 29 PRO B CA 1
ATOM 1542 C C . PRO B 1 29 ? 13.109 11.742 4.98 1 98.75 29 PRO B C 1
ATOM 1544 O O . PRO B 1 29 ? 13.711 11.703 3.904 1 98.75 29 PRO B O 1
ATOM 1547 N N . THR B 1 30 ? 13.203 10.766 5.961 1 97.69 30 THR B N 1
ATOM 1548 C CA . THR B 1 30 ? 14.094 9.625 5.766 1 97.69 30 THR B CA 1
ATOM 1549 C C . THR B 1 30 ? 13.305 8.336 5.613 1 97.69 30 THR B C 1
ATOM 1551 O O . THR B 1 30 ? 13.836 7.32 5.164 1 97.69 30 THR B O 1
ATOM 1554 N N . LEU B 1 31 ? 12.039 8.297 6.051 1 96.31 31 LEU B N 1
ATOM 1555 C CA . LEU B 1 31 ? 11.164 7.137 5.973 1 96.31 31 LEU B CA 1
ATOM 1556 C C . LEU B 1 31 ? 9.719 7.562 5.727 1 96.31 31 LEU B C 1
ATOM 1558 O O . LEU B 1 31 ? 9.211 8.469 6.395 1 96.31 31 LEU B O 1
ATOM 1562 N N . LEU B 1 32 ? 9.133 6.961 4.73 1 96.81 32 LEU B N 1
ATOM 1563 C CA . LEU B 1 32 ? 7.703 7.145 4.512 1 96.81 32 LEU B CA 1
ATOM 1564 C C . LEU B 1 32 ? 6.902 6.062 5.23 1 96.81 32 LEU B C 1
ATOM 1566 O O . LEU B 1 32 ? 7.32 4.902 5.273 1 96.81 32 LEU B O 1
ATOM 1570 N N . VAL B 1 33 ? 5.777 6.465 5.758 1 95.56 33 VAL B N 1
ATOM 1571 C CA . VAL B 1 33 ? 4.852 5.531 6.387 1 95.56 33 VAL B CA 1
ATOM 1572 C C . VAL B 1 33 ? 3.477 5.648 5.73 1 95.56 33 VAL B C 1
ATOM 1574 O O . VAL B 1 33 ? 2.779 6.648 5.91 1 95.56 33 VAL B O 1
ATOM 1577 N N . GLY B 1 34 ? 3.123 4.637 4.945 1 95.44 34 GLY B N 1
ATOM 1578 C CA . GLY B 1 34 ? 1.794 4.605 4.352 1 95.44 34 GLY B CA 1
ATOM 1579 C C . GLY B 1 34 ? 0.729 4.094 5.305 1 95.44 34 GLY B C 1
ATOM 1580 O O . GLY B 1 34 ? 0.856 3.002 5.859 1 95.44 34 GLY B O 1
ATOM 1581 N N . VAL B 1 35 ? -0.302 4.859 5.484 1 93.94 35 VAL B N 1
ATOM 1582 C CA . VAL B 1 35 ? -1.393 4.473 6.371 1 93.94 35 VAL B CA 1
ATOM 1583 C C . VAL B 1 35 ? -2.494 3.781 5.57 1 93.94 35 VAL B C 1
ATOM 1585 O O . VAL B 1 35 ? -3.145 4.406 4.73 1 93.94 35 VAL B O 1
ATOM 1588 N N . GLY B 1 36 ? -2.701 2.537 5.766 1 89.31 36 GLY B N 1
ATOM 1589 C CA . GLY B 1 36 ? -3.648 1.735 5.004 1 89.31 36 GLY B CA 1
ATOM 1590 C C . GLY B 1 36 ? -5.094 2.029 5.355 1 89.31 36 GLY B C 1
ATOM 1591 O O . GLY B 1 36 ? -5.402 2.389 6.496 1 89.31 36 GLY B O 1
ATOM 1592 N N . ARG B 1 37 ? -5.934 1.922 4.391 1 91.38 37 ARG B N 1
ATOM 1593 C CA . ARG B 1 37 ? -5.641 1.483 3.027 1 91.38 37 ARG B CA 1
ATOM 1594 C C . ARG B 1 37 ? -5.441 2.676 2.1 1 91.38 37 ARG B C 1
ATOM 1596 O O . ARG B 1 37 ? -4.734 2.576 1.096 1 91.38 37 ARG B O 1
ATOM 1603 N N . GLY B 1 38 ? -5.941 3.838 2.516 1 94.75 38 GLY B N 1
ATOM 1604 C CA . GLY B 1 38 ? -6.02 4.984 1.623 1 94.75 38 GLY B CA 1
ATOM 1605 C C . GLY B 1 38 ? -4.668 5.602 1.327 1 94.75 38 GLY B C 1
ATOM 1606 O O . GLY B 1 38 ? -4.457 6.156 0.247 1 94.75 38 GLY B O 1
ATOM 1607 N N . GLY B 1 39 ? -3.791 5.461 2.225 1 96.81 39 GLY B N 1
ATOM 1608 C CA . GLY B 1 39 ? -2.512 6.141 2.086 1 96.81 39 GLY B CA 1
ATOM 1609 C C . GLY B 1 39 ? -1.463 5.297 1.386 1 96.81 39 GLY B C 1
ATOM 1610 O O . GLY B 1 39 ? -0.395 5.801 1.028 1 96.81 39 GLY B O 1
ATOM 1611 N N . LEU B 1 40 ? -1.767 4.035 1.097 1 96.38 40 LEU B N 1
ATOM 1612 C CA . LEU B 1 40 ? -0.743 3.125 0.598 1 96.38 40 LEU B CA 1
ATOM 1613 C C . LEU B 1 40 ? -0.36 3.469 -0.837 1 96.38 40 LEU B C 1
ATOM 1615 O O . LEU B 1 40 ? 0.825 3.58 -1.158 1 96.38 40 LEU B O 1
ATOM 1619 N N . THR B 1 41 ? -1.335 3.699 -1.644 1 98.38 41 THR B N 1
ATOM 1620 C CA . THR B 1 41 ? -1.039 3.969 -3.047 1 98.38 41 THR B CA 1
ATOM 1621 C C . THR B 1 41 ? -0.259 5.273 -3.193 1 98.38 41 THR B C 1
ATOM 1623 O O . THR B 1 41 ? 0.844 5.281 -3.742 1 98.38 41 THR B O 1
ATOM 1626 N N . PRO B 1 42 ? -0.734 6.379 -2.619 1 98.75 42 PRO B N 1
ATOM 1627 C CA . PRO B 1 42 ? 0.078 7.59 -2.764 1 98.75 42 PRO B CA 1
ATOM 1628 C C . PRO B 1 42 ? 1.443 7.469 -2.092 1 98.75 42 PRO B C 1
ATOM 1630 O O . PRO B 1 42 ? 2.418 8.062 -2.555 1 98.75 42 PRO B O 1
ATOM 1633 N N . ALA B 1 43 ? 1.521 6.691 -1.06 1 97.94 43 ALA B N 1
ATOM 1634 C CA . ALA B 1 43 ? 2.807 6.508 -0.39 1 97.94 43 ALA B CA 1
ATOM 1635 C C . ALA B 1 43 ? 3.793 5.77 -1.287 1 97.94 43 ALA B C 1
ATOM 1637 O O . ALA B 1 43 ? 4.984 6.09 -1.312 1 97.94 43 ALA B O 1
ATOM 1638 N N . VAL B 1 44 ? 3.33 4.766 -1.963 1 97.44 44 VAL B N 1
ATOM 1639 C CA . VAL B 1 44 ? 4.188 4.031 -2.887 1 97.44 44 VAL B CA 1
ATOM 1640 C C . VAL B 1 44 ? 4.699 4.969 -3.977 1 97.44 44 VAL B C 1
ATOM 1642 O O . VAL B 1 44 ? 5.898 5 -4.27 1 97.44 44 VAL B O 1
ATOM 1645 N N . PHE B 1 45 ? 3.812 5.762 -4.535 1 98.62 45 PHE B N 1
ATOM 1646 C CA . PHE B 1 45 ? 4.199 6.719 -5.566 1 98.62 45 PHE B CA 1
ATOM 1647 C C . PHE B 1 45 ? 5.211 7.723 -5.023 1 98.62 45 PHE B C 1
ATOM 1649 O O . PHE B 1 45 ? 6.215 8.016 -5.676 1 98.62 45 PHE B O 1
ATOM 1656 N N . LEU B 1 46 ? 4.922 8.164 -3.883 1 98.62 46 LEU B N 1
ATOM 1657 C CA . LEU B 1 46 ? 5.801 9.156 -3.264 1 98.62 46 LEU B CA 1
ATOM 1658 C C . LEU B 1 46 ? 7.172 8.555 -2.967 1 98.62 46 LEU B C 1
ATOM 1660 O O . LEU B 1 46 ? 8.195 9.219 -3.129 1 98.62 46 LEU B O 1
ATOM 1664 N N . SER B 1 47 ? 7.203 7.336 -2.494 1 97.12 47 SER B N 1
ATOM 1665 C CA . SER B 1 47 ? 8.453 6.652 -2.184 1 97.12 47 SER B CA 1
ATOM 1666 C C . SER B 1 47 ? 9.352 6.559 -3.412 1 97.12 47 SER B C 1
ATOM 1668 O O . SER B 1 47 ? 10.57 6.734 -3.312 1 97.12 47 SER B O 1
ATOM 1670 N N . HIS B 1 48 ? 8.781 6.297 -4.52 1 96.94 48 HIS B N 1
ATOM 1671 C CA . HIS B 1 48 ? 9.547 6.238 -5.758 1 96.94 48 HIS B CA 1
ATOM 1672 C C . HIS B 1 48 ? 9.984 7.633 -6.199 1 96.94 48 HIS B C 1
ATOM 1674 O O . HIS B 1 48 ? 11.117 7.82 -6.645 1 96.94 48 HIS B O 1
ATOM 1680 N N . ARG B 1 49 ? 9.117 8.586 -6.059 1 98.25 49 ARG B N 1
ATOM 1681 C CA . ARG B 1 49 ? 9.414 9.961 -6.461 1 98.25 49 ARG B CA 1
ATOM 1682 C C . ARG B 1 49 ? 10.578 10.523 -5.652 1 98.25 49 ARG B C 1
ATOM 1684 O O . ARG B 1 49 ? 11.398 11.273 -6.18 1 98.25 49 ARG B O 1
ATOM 1691 N N . MET B 1 50 ? 10.594 10.141 -4.367 1 97.75 50 MET B N 1
ATOM 1692 C CA . MET B 1 50 ? 11.562 10.766 -3.475 1 97.75 50 MET B CA 1
ATOM 1693 C C . MET B 1 50 ? 12.766 9.844 -3.26 1 97.75 50 MET B C 1
ATOM 1695 O O . MET B 1 50 ? 13.758 10.258 -2.658 1 97.75 50 MET B O 1
ATOM 1699 N N . GLY B 1 51 ? 12.648 8.57 -3.699 1 95.06 51 GLY B N 1
ATOM 1700 C CA . GLY B 1 51 ? 13.719 7.613 -3.475 1 95.06 51 GLY B CA 1
ATOM 1701 C C . GLY B 1 51 ? 13.883 7.227 -2.018 1 95.06 51 GLY B C 1
ATOM 1702 O O . GLY B 1 51 ? 15 7.121 -1.517 1 95.06 51 GLY B O 1
ATOM 1703 N N . LEU B 1 52 ? 12.766 7.035 -1.301 1 95.5 52 LEU B N 1
ATOM 1704 C CA . LEU B 1 52 ? 12.805 6.766 0.133 1 95.5 52 LEU B CA 1
ATOM 1705 C C . LEU B 1 52 ? 12.227 5.387 0.439 1 95.5 52 LEU B C 1
ATOM 1707 O O . LEU B 1 52 ? 11.344 4.902 -0.277 1 95.5 52 LEU B O 1
ATOM 1711 N N . PRO B 1 53 ? 12.711 4.762 1.537 1 93.88 53 PRO B N 1
ATOM 1712 C CA . PRO B 1 53 ? 12.055 3.537 1.998 1 93.88 53 PRO B CA 1
ATOM 1713 C C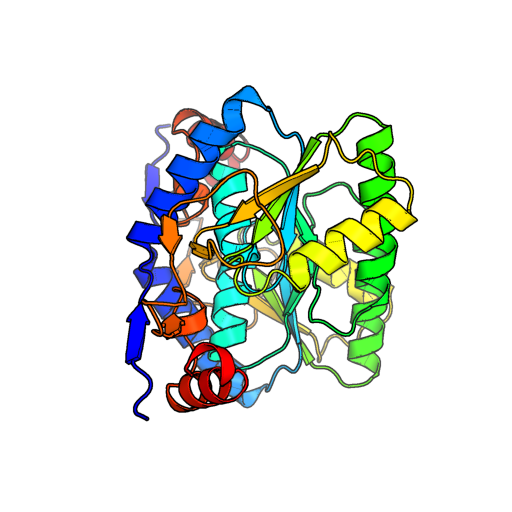 . PRO B 1 53 ? 10.633 3.781 2.502 1 93.88 53 PRO B C 1
ATOM 1715 O O . PRO B 1 53 ? 10.289 4.906 2.879 1 93.88 53 PRO B O 1
ATOM 1718 N N . LEU B 1 54 ? 9.828 2.725 2.393 1 93.94 54 LEU B N 1
ATOM 1719 C CA . LEU B 1 54 ? 8.414 2.801 2.762 1 93.94 54 LEU B CA 1
ATOM 1720 C C . LEU B 1 54 ? 8.023 1.632 3.66 1 93.94 54 LEU B C 1
ATOM 1722 O O . LEU B 1 54 ? 8.422 0.49 3.406 1 93.94 54 LEU B O 1
ATOM 1726 N N . VAL B 1 55 ? 7.352 1.966 4.75 1 91.81 55 VAL B N 1
ATOM 1727 C CA . VAL B 1 55 ? 6.652 0.956 5.535 1 91.81 55 VAL B CA 1
ATOM 1728 C C . VAL B 1 55 ? 5.164 1.283 5.586 1 91.81 55 VAL B C 1
ATOM 1730 O O . VAL B 1 55 ? 4.746 2.371 5.184 1 91.81 55 VAL B O 1
ATOM 1733 N N . SER B 1 56 ? 4.379 0.291 5.992 1 90.75 56 SER B N 1
ATOM 1734 C CA . SER B 1 56 ? 2.932 0.475 6.023 1 90.75 56 SER B CA 1
ATOM 1735 C C . SER B 1 56 ? 2.373 0.223 7.422 1 90.75 56 SER B C 1
ATOM 1737 O O . SER B 1 56 ? 2.846 -0.664 8.133 1 90.75 56 SER B O 1
ATOM 1739 N N . ILE B 1 57 ? 1.42 1.033 7.758 1 87.44 57 ILE B N 1
ATOM 1740 C CA . ILE B 1 57 ? 0.611 0.77 8.945 1 87.44 57 ILE B CA 1
ATOM 1741 C C . ILE B 1 57 ? -0.82 0.435 8.523 1 87.44 57 ILE B C 1
ATOM 1743 O O . ILE B 1 57 ? -1.459 1.202 7.805 1 87.44 57 ILE B O 1
ATOM 1747 N N . ASP B 1 58 ? -1.22 -0.756 8.922 1 81.56 58 ASP B N 1
ATOM 1748 C CA . ASP B 1 58 ? -2.582 -1.18 8.617 1 81.56 58 ASP B CA 1
ATOM 1749 C C . ASP B 1 58 ? -3.541 -0.797 9.742 1 81.56 58 ASP B C 1
ATOM 1751 O O . ASP B 1 58 ? -3.879 -1.63 10.586 1 81.56 58 ASP B O 1
ATOM 1755 N N . HIS B 1 59 ? -4.012 0.309 9.758 1 69.44 59 HIS B N 1
ATOM 1756 C CA . HIS B 1 59 ? -4.785 0.871 10.859 1 69.44 59 HIS B CA 1
ATOM 1757 C C . HIS B 1 59 ? -6.16 0.22 10.953 1 69.44 59 HIS B C 1
ATOM 1759 O O . HIS B 1 59 ? -6.672 0.001 12.055 1 69.44 59 HIS B O 1
ATOM 1765 N N . SER B 1 60 ? -6.602 -0.184 9.844 1 63.69 60 SER B N 1
ATOM 1766 C CA . SER B 1 60 ? -7.984 -0.65 9.867 1 63.69 60 SER B CA 1
ATOM 1767 C C . SER B 1 60 ? -8.062 -2.15 10.125 1 63.69 60 SER B C 1
ATOM 1769 O O . SER B 1 60 ? -9.125 -2.68 10.445 1 63.69 60 SER B O 1
ATOM 1771 N N . THR B 1 61 ? -6.828 -2.703 10 1 63 61 THR B N 1
ATOM 1772 C CA . THR B 1 61 ? -6.945 -4.148 10.164 1 63 61 THR B CA 1
ATOM 1773 C C . THR B 1 61 ? -6.809 -4.539 11.633 1 63 61 THR B C 1
ATOM 1775 O O . THR B 1 61 ? -6.121 -3.863 12.398 1 63 61 THR B O 1
ATOM 1778 N N . ARG B 1 62 ? -7.645 -5.328 12.117 1 56.19 62 ARG B N 1
ATOM 1779 C CA . ARG B 1 62 ? -7.645 -5.871 13.477 1 56.19 62 ARG B CA 1
ATOM 1780 C C . ARG B 1 62 ? -6.398 -6.711 13.727 1 56.19 62 ARG B C 1
ATOM 1782 O O . ARG B 1 62 ? -6.379 -7.539 14.641 1 56.19 62 ARG B O 1
ATOM 1789 N N . ILE B 1 63 ? -5.531 -6.777 12.758 1 59.38 63 ILE B N 1
ATOM 1790 C CA . ILE B 1 63 ? -4.289 -7.473 13.086 1 59.38 63 ILE B CA 1
ATOM 1791 C C . ILE B 1 63 ? -3.381 -6.555 13.898 1 59.38 63 ILE B C 1
ATOM 1793 O O . ILE B 1 63 ? -2.408 -6.012 13.375 1 59.38 63 ILE B O 1
ATOM 1797 N N . ALA B 1 64 ? -3.914 -6.156 15.008 1 55.81 64 ALA B N 1
ATOM 1798 C CA . ALA B 1 64 ? -3.502 -5.137 15.969 1 55.81 64 ALA B CA 1
ATOM 1799 C C . ALA B 1 64 ? -2.037 -5.316 16.359 1 55.81 64 ALA B C 1
ATOM 1801 O O . ALA B 1 64 ? -1.3 -4.336 16.484 1 55.81 64 ALA B O 1
ATOM 1802 N N . GLN B 1 65 ? -1.703 -6.453 16.469 1 61.81 65 GLN B N 1
ATOM 1803 C CA . GLN B 1 65 ? -0.369 -6.727 17 1 61.81 65 GLN B CA 1
ATOM 1804 C C . GLN B 1 65 ? 0.704 -6.051 16.141 1 61.81 65 GLN B C 1
ATOM 1806 O O . GLN B 1 65 ? 1.628 -5.434 16.672 1 61.81 65 GLN B O 1
ATOM 1811 N N . PHE B 1 66 ? 0.43 -5.926 14.914 1 63.78 66 PHE B N 1
ATOM 1812 C CA . PHE B 1 66 ? 1.466 -5.398 14.039 1 63.78 66 PHE B CA 1
ATOM 1813 C C . PHE B 1 66 ? 1.448 -3.875 14.031 1 63.78 66 PHE B C 1
ATOM 1815 O O . PHE B 1 66 ? 2.504 -3.238 14.023 1 63.78 66 PHE B O 1
ATOM 1822 N N . GLY B 1 67 ? 0.282 -3.48 14.305 1 70.81 67 GLY B N 1
ATOM 1823 C CA . GLY B 1 67 ? 0.176 -2.033 14.375 1 70.81 67 GLY B CA 1
ATOM 1824 C C . GLY B 1 67 ? 0.846 -1.446 15.602 1 70.81 67 GLY B C 1
ATOM 1825 O O . GLY B 1 67 ? 1.565 -0.45 15.508 1 70.81 67 GLY B O 1
ATOM 1826 N N . GLU B 1 68 ? 0.69 -2.16 16.703 1 76.19 68 GLU B N 1
ATOM 1827 C CA . GLU B 1 68 ? 1.229 -1.656 17.953 1 76.19 68 GLU B CA 1
ATOM 1828 C C . GLU B 1 68 ? 2.75 -1.774 17.984 1 76.19 68 GLU B C 1
ATOM 1830 O O . GLU B 1 68 ? 3.443 -0.828 18.375 1 76.19 68 GLU B O 1
ATOM 1835 N N . GLU B 1 69 ? 3.211 -2.881 17.562 1 83.19 69 GLU B N 1
ATOM 1836 C CA . GLU B 1 69 ? 4.656 -3.088 17.562 1 83.19 69 GLU B CA 1
ATOM 1837 C C . GLU B 1 69 ? 5.352 -2.139 16.594 1 83.19 69 GLU B C 1
ATOM 1839 O O . GLU B 1 69 ? 6.434 -1.623 16.875 1 83.19 69 GLU B O 1
ATOM 1844 N N . LEU B 1 70 ? 4.688 -1.9 15.508 1 87.19 70 LEU B N 1
ATOM 1845 C CA . LEU B 1 70 ? 5.277 -0.999 14.523 1 87.19 70 LEU B CA 1
ATOM 1846 C C . LEU B 1 70 ? 5.328 0.428 15.062 1 87.19 70 LEU B C 1
ATOM 1848 O O . LEU B 1 70 ? 6.316 1.139 14.852 1 87.19 70 LEU B O 1
ATOM 1852 N N . VAL B 1 71 ? 4.328 0.802 15.82 1 91 71 VAL B N 1
ATOM 1853 C CA . VAL B 1 71 ? 4.281 2.145 16.391 1 91 71 VAL B CA 1
ATOM 1854 C C . VAL B 1 71 ? 5.465 2.35 17.328 1 91 71 VAL B C 1
ATOM 1856 O O . VAL B 1 71 ? 6.094 3.412 17.328 1 91 71 VAL B O 1
ATOM 1859 N N . SER B 1 72 ? 5.762 1.363 18.078 1 92.06 72 SER B N 1
ATOM 1860 C CA . SER B 1 72 ? 6.895 1.438 19 1 92.06 72 SER B CA 1
ATOM 1861 C C . SER B 1 72 ? 8.211 1.569 18.234 1 92.06 72 SER B C 1
ATOM 1863 O O . SER B 1 72 ? 9.086 2.35 18.625 1 92.06 72 SER B O 1
ATOM 1865 N N . VAL B 1 73 ? 8.336 0.847 17.203 1 91.94 73 VAL B N 1
ATOM 1866 C CA . VAL B 1 73 ? 9.547 0.88 16.391 1 91.94 73 VAL B CA 1
ATOM 1867 C C . VAL B 1 73 ? 9.688 2.246 15.719 1 91.94 73 VAL B C 1
ATOM 1869 O O . VAL B 1 73 ? 10.773 2.822 15.695 1 91.94 73 VAL B O 1
ATOM 1872 N N . LEU B 1 74 ? 8.609 2.791 15.211 1 94.38 74 LEU B N 1
ATOM 1873 C CA . LEU B 1 74 ? 8.625 4.094 14.555 1 94.38 74 LEU B CA 1
ATOM 1874 C C . LEU B 1 74 ? 8.984 5.195 15.547 1 94.38 74 LEU B C 1
ATOM 1876 O O . LEU B 1 74 ? 9.758 6.102 15.227 1 94.38 74 LEU B O 1
ATOM 1880 N N . ALA B 1 75 ? 8.445 5.074 16.75 1 96.88 75 ALA B N 1
ATOM 1881 C CA . ALA B 1 75 ? 8.789 6.047 17.781 1 96.88 75 ALA B CA 1
ATOM 1882 C C . ALA B 1 75 ? 10.281 6.02 18.094 1 96.88 75 ALA B C 1
ATOM 1884 O O . ALA B 1 75 ? 10.922 7.074 18.203 1 96.88 75 ALA B O 1
ATOM 1885 N N . ARG B 1 76 ? 10.812 4.84 18.219 1 96.19 76 ARG B N 1
ATOM 1886 C CA . ARG B 1 76 ? 12.242 4.695 18.469 1 96.19 76 ARG B CA 1
ATOM 1887 C C . ARG B 1 76 ? 13.062 5.297 17.328 1 96.19 76 ARG B C 1
ATOM 1889 O O . ARG B 1 76 ? 14.094 5.93 17.562 1 96.19 76 ARG B O 1
ATOM 1896 N N . ARG B 1 77 ? 12.609 5.164 16.125 1 95.88 77 ARG B N 1
ATOM 1897 C CA . ARG B 1 77 ? 13.328 5.676 14.969 1 95.88 77 ARG B CA 1
ATOM 1898 C C . ARG B 1 77 ? 13.383 7.203 14.984 1 95.88 77 ARG B C 1
ATOM 1900 O O . ARG B 1 77 ? 14.375 7.801 14.57 1 95.88 77 ARG B O 1
ATOM 1907 N N . THR B 1 78 ? 12.297 7.812 15.438 1 98.06 78 THR B N 1
ATOM 1908 C CA . THR B 1 78 ? 12.344 9.266 15.578 1 98.06 78 THR B CA 1
ATOM 1909 C C . THR B 1 78 ? 13.414 9.672 16.594 1 98.06 78 THR B C 1
ATOM 1911 O O . THR B 1 78 ? 14.133 10.648 16.375 1 98.06 78 THR B O 1
ATOM 1914 N N . ARG B 1 79 ? 13.508 8.938 17.656 1 98.5 79 ARG B N 1
ATOM 1915 C CA . ARG B 1 79 ? 14.508 9.219 18.672 1 98.5 79 ARG B CA 1
ATOM 1916 C C . ARG B 1 79 ? 15.914 8.969 18.156 1 98.5 79 ARG B C 1
ATOM 1918 O O . ARG B 1 79 ? 16.875 9.602 18.609 1 98.5 79 ARG B O 1
ATOM 1925 N N . ASP B 1 80 ? 16.062 8.109 17.188 1 97.88 80 ASP B N 1
ATOM 1926 C CA . ASP B 1 80 ? 17.344 7.797 16.594 1 97.88 80 ASP B CA 1
ATOM 1927 C C . ASP B 1 80 ? 17.672 8.773 15.469 1 97.88 80 ASP B C 1
ATOM 1929 O O . ASP B 1 80 ? 18.734 8.672 14.836 1 97.88 80 ASP B O 1
ATOM 1933 N N . GLY B 1 81 ? 16.766 9.664 15.109 1 98.12 81 GLY B N 1
ATOM 1934 C CA . GLY B 1 81 ? 17.109 10.742 14.203 1 98.12 81 GLY B CA 1
ATOM 1935 C C . GLY B 1 81 ? 16.328 10.711 12.898 1 98.12 81 GLY B C 1
ATOM 1936 O O . GLY B 1 81 ? 16.422 11.633 12.094 1 98.12 81 GLY B O 1
ATOM 1937 N N . ASP B 1 82 ? 15.547 9.664 12.727 1 97.5 82 ASP B N 1
ATOM 1938 C CA . ASP B 1 82 ? 14.773 9.562 11.492 1 97.5 82 ASP B CA 1
ATOM 1939 C C . ASP B 1 82 ? 13.664 10.609 11.453 1 97.5 82 ASP B C 1
ATOM 1941 O O . ASP B 1 82 ? 13.117 10.984 12.492 1 97.5 82 ASP B O 1
ATOM 1945 N N . ARG B 1 83 ? 13.352 11.094 10.281 1 98.81 83 ARG B N 1
ATOM 1946 C CA . ARG B 1 83 ? 12.203 11.938 9.992 1 98.81 83 ARG B CA 1
ATOM 1947 C C . ARG B 1 83 ? 11.125 11.172 9.234 1 98.81 83 ARG B C 1
ATOM 1949 O O . ARG B 1 83 ? 11.344 10.75 8.094 1 98.81 83 ARG B O 1
ATOM 1956 N N . LEU B 1 84 ? 10.016 10.977 9.922 1 98.5 84 LEU B N 1
ATOM 1957 C CA . LEU B 1 84 ? 8.953 10.133 9.398 1 98.5 84 LEU B CA 1
ATOM 1958 C C . LEU B 1 84 ? 7.871 10.969 8.727 1 98.5 84 LEU B C 1
ATOM 1960 O O . LEU B 1 84 ? 7.332 11.898 9.328 1 98.5 84 LEU B O 1
ATOM 1964 N N . LEU B 1 85 ? 7.605 10.672 7.508 1 98.88 85 LEU B N 1
ATOM 1965 C CA . LEU B 1 85 ? 6.492 11.289 6.797 1 98.88 85 LEU B CA 1
ATOM 1966 C C . LEU B 1 85 ? 5.359 10.297 6.586 1 98.88 85 LEU B C 1
ATOM 1968 O O . LEU B 1 85 ? 5.504 9.328 5.832 1 98.88 85 LEU B O 1
ATOM 1972 N N . PHE B 1 86 ? 4.293 10.539 7.277 1 98.44 86 PHE B N 1
ATOM 1973 C CA . PHE B 1 86 ? 3.096 9.711 7.156 1 98.44 86 PHE B CA 1
ATOM 1974 C C . PHE B 1 86 ? 2.246 10.164 5.977 1 98.44 86 PHE B C 1
ATOM 1976 O O . PHE B 1 86 ? 2.088 11.359 5.738 1 98.44 86 PHE B O 1
ATOM 1983 N N . VAL B 1 87 ? 1.671 9.203 5.246 1 98.69 87 VAL B N 1
ATOM 1984 C CA . VAL B 1 87 ? 0.915 9.508 4.039 1 98.69 87 VAL B CA 1
ATOM 1985 C C . VAL B 1 87 ? -0.495 8.93 4.148 1 98.69 87 VAL B C 1
ATOM 1987 O O . VAL B 1 87 ? -0.666 7.75 4.465 1 98.69 87 VAL B O 1
ATOM 1990 N N . GLU B 1 88 ? -1.471 9.719 3.969 1 97.5 88 GLU B N 1
ATOM 1991 C CA . GLU B 1 88 ? -2.881 9.359 3.859 1 97.5 88 GLU B CA 1
ATOM 1992 C C . GLU B 1 88 ? -3.52 10 2.631 1 97.5 88 GLU B C 1
ATOM 1994 O O . GLU B 1 88 ? -2.961 10.93 2.047 1 97.5 88 GLU B O 1
ATOM 1999 N N . ASP B 1 89 ? -4.648 9.469 2.215 1 97.94 89 ASP B N 1
ATOM 2000 C CA . ASP B 1 89 ? -5.301 10.047 1.045 1 97.94 89 ASP B CA 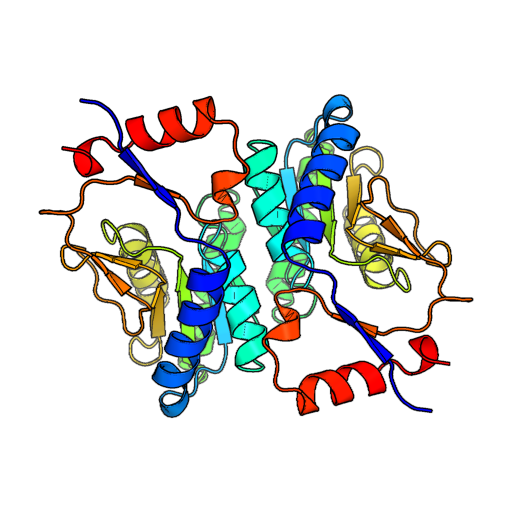1
ATOM 2001 C C . ASP B 1 89 ? -6.043 11.328 1.409 1 97.94 89 ASP B C 1
ATOM 2003 O O . ASP B 1 89 ? -6.008 12.305 0.659 1 97.94 89 ASP B O 1
ATOM 2007 N N . ILE B 1 90 ? -6.719 11.297 2.602 1 97.88 90 ILE B N 1
ATOM 2008 C CA . ILE B 1 90 ? -7.512 12.469 2.949 1 97.88 90 ILE B CA 1
ATOM 2009 C C . ILE B 1 90 ? -7.473 12.688 4.461 1 97.88 90 ILE B C 1
ATOM 2011 O O . ILE B 1 90 ? -7.543 11.734 5.234 1 97.88 90 ILE B O 1
ATOM 2015 N N . ASN B 1 91 ? -7.211 13.945 4.945 1 98.06 91 ASN B N 1
ATOM 2016 C CA . ASN B 1 91 ? -7.484 14.43 6.297 1 98.06 91 ASN B CA 1
ATOM 2017 C C . ASN B 1 91 ? -8.891 15.016 6.406 1 98.06 91 ASN B C 1
ATOM 2019 O O . ASN B 1 91 ? -9.078 16.219 6.281 1 98.06 91 ASN B O 1
ATOM 2023 N N . ASP B 1 92 ? -9.758 14.117 6.652 1 96.38 92 ASP B N 1
ATOM 2024 C CA . ASP B 1 92 ? -11.156 14.555 6.66 1 96.38 92 ASP B CA 1
ATOM 2025 C C . ASP B 1 92 ? -11.57 15.047 8.039 1 96.38 92 ASP B C 1
ATOM 2027 O O . ASP B 1 92 ? -11.375 16.219 8.375 1 96.38 92 ASP B O 1
ATOM 2031 N N . SER B 1 93 ? -11.867 14.078 8.914 1 95.25 93 SER B N 1
ATOM 2032 C CA . SER B 1 93 ? -12.203 14.477 10.281 1 95.25 93 SER B CA 1
ATOM 2033 C C . SER B 1 93 ? -10.953 14.641 11.133 1 95.25 93 SER B C 1
ATOM 2035 O O . SER B 1 93 ? -10.984 15.305 12.172 1 95.25 93 SER B O 1
ATOM 2037 N N . GLY B 1 94 ? -9.906 14.016 10.766 1 96.88 94 GLY B N 1
ATOM 2038 C CA . GLY B 1 94 ? -8.664 14.055 11.523 1 96.88 94 GLY B CA 1
ATOM 2039 C C . GLY B 1 94 ? -8.539 12.914 12.516 1 96.88 94 GLY B C 1
ATOM 2040 O O . GLY B 1 94 ? -7.523 12.797 13.211 1 96.88 94 GLY B O 1
ATOM 2041 N N . LYS B 1 95 ? -9.484 12.023 12.531 1 95.19 95 LYS B N 1
ATOM 2042 C CA . LYS B 1 95 ? -9.523 10.961 13.539 1 95.19 95 LYS B CA 1
ATOM 2043 C C . LYS B 1 95 ? -8.305 10.055 13.422 1 95.19 95 LYS B C 1
ATOM 2045 O O . LYS B 1 95 ? -7.598 9.82 14.406 1 95.19 95 LYS B O 1
ATOM 2050 N N . THR B 1 96 ? -7.988 9.555 12.25 1 94.62 96 THR B N 1
ATOM 2051 C CA . THR B 1 96 ? -6.875 8.633 12.031 1 94.62 96 THR B CA 1
ATOM 2052 C C . THR B 1 96 ? -5.551 9.297 12.398 1 94.62 96 THR B C 1
ATOM 2054 O O . THR B 1 96 ? -4.75 8.734 13.148 1 94.62 96 THR B O 1
ATOM 2057 N N . ILE B 1 97 ? -5.352 10.508 11.938 1 97.06 97 ILE B N 1
ATOM 2058 C CA . ILE B 1 97 ? -4.105 11.227 12.18 1 97.06 97 ILE B CA 1
ATOM 2059 C C . ILE B 1 97 ? -3.939 11.492 13.672 1 97.06 97 ILE B C 1
ATOM 2061 O O . ILE B 1 97 ? -2.852 11.305 14.227 1 97.06 97 ILE B O 1
ATOM 2065 N N . GLY B 1 98 ? -5.047 11.883 14.297 1 97.19 98 GLY B N 1
ATOM 2066 C CA . GLY B 1 98 ? -4.996 12.078 15.734 1 97.19 98 GLY B CA 1
ATOM 2067 C C . GLY B 1 98 ? -4.617 10.828 16.5 1 97.19 98 GLY B C 1
ATOM 2068 O O . GLY B 1 98 ? -3.799 10.883 17.422 1 97.19 98 GLY B O 1
ATOM 2069 N N . GLU B 1 99 ? -5.184 9.711 16.094 1 94.44 99 GLU B N 1
ATOM 2070 C CA . GLU B 1 99 ? -4.891 8.438 16.75 1 94.44 99 GLU B CA 1
ATOM 2071 C C . GLU B 1 99 ? -3.422 8.055 16.562 1 94.44 99 GLU B C 1
ATOM 2073 O O . GLU B 1 99 ? -2.787 7.559 17.5 1 94.44 99 GLU B O 1
ATOM 2078 N N . ILE B 1 100 ? -2.838 8.281 15.422 1 95.19 100 ILE B N 1
ATOM 2079 C CA . ILE B 1 100 ? -1.445 7.945 15.148 1 95.19 100 ILE B CA 1
ATOM 2080 C C . ILE B 1 100 ? -0.524 8.852 15.961 1 95.19 100 ILE B C 1
ATOM 2082 O O . ILE B 1 100 ? 0.43 8.383 16.578 1 95.19 100 ILE B O 1
ATOM 2086 N N . ARG B 1 101 ? -0.811 10.133 15.977 1 97.19 101 ARG B N 1
ATOM 2087 C CA . ARG B 1 101 ? -0.023 11.078 16.766 1 97.19 101 ARG B CA 1
ATOM 2088 C C . ARG B 1 101 ? -0.003 10.68 18.234 1 97.19 101 ARG B C 1
ATOM 2090 O O . ARG B 1 101 ? 1.056 10.672 18.859 1 97.19 101 ARG B O 1
ATOM 2097 N N . ASN B 1 102 ? -1.194 10.344 18.719 1 96.81 102 ASN B N 1
ATOM 2098 C CA . ASN B 1 102 ? -1.306 9.969 20.125 1 96.81 102 ASN B CA 1
ATOM 2099 C C . ASN B 1 102 ? -0.534 8.68 20.422 1 96.81 102 ASN B C 1
ATOM 2101 O O . ASN B 1 102 ? 0.158 8.594 21.438 1 96.81 102 ASN B O 1
ATOM 2105 N N . ALA B 1 103 ? -0.669 7.719 19.547 1 94.69 103 ALA B N 1
ATOM 2106 C CA . ALA B 1 103 ? 0.026 6.449 19.734 1 94.69 103 ALA B CA 1
ATOM 2107 C C . ALA B 1 103 ? 1.539 6.645 19.734 1 94.69 103 ALA B C 1
ATOM 2109 O O . ALA B 1 103 ? 2.248 6.078 20.562 1 94.69 103 ALA B O 1
ATOM 2110 N N . LEU B 1 104 ? 2.061 7.441 18.859 1 97 104 LEU B N 1
ATOM 2111 C CA . LEU B 1 104 ? 3.492 7.707 18.766 1 97 104 LEU B CA 1
ATOM 2112 C C . LEU B 1 104 ? 3.99 8.461 19.984 1 97 104 LEU B C 1
ATOM 2114 O O . LEU B 1 104 ? 5.043 8.133 20.547 1 97 104 LEU B O 1
ATOM 2118 N N . ALA B 1 105 ? 3.217 9.445 20.359 1 97.94 105 ALA B N 1
ATOM 2119 C CA . ALA B 1 105 ? 3.57 10.211 21.547 1 97.94 105 ALA B CA 1
ATOM 2120 C C . ALA B 1 105 ? 3.639 9.305 22.781 1 97.94 105 ALA B C 1
ATOM 2122 O O . ALA B 1 105 ? 4.543 9.438 23.609 1 97.94 105 ALA B O 1
ATOM 2123 N N . GLY B 1 106 ? 2.68 8.422 22.859 1 97.25 106 GLY B N 1
ATOM 2124 C CA . GLY B 1 106 ? 2.643 7.488 23.969 1 97.25 106 GLY B CA 1
ATOM 2125 C C . GLY B 1 106 ? 3.867 6.594 24.031 1 97.25 106 GLY B C 1
ATOM 2126 O O . GLY B 1 106 ? 4.223 6.098 25.109 1 97.25 106 GLY B O 1
ATOM 2127 N N . GLU B 1 107 ? 4.559 6.445 22.906 1 96.88 107 GLU B N 1
ATOM 2128 C CA . GLU B 1 107 ? 5.758 5.617 22.828 1 96.88 107 GLU B CA 1
ATOM 2129 C C . GLU B 1 107 ? 7.023 6.469 22.844 1 96.88 107 GLU B C 1
ATOM 2131 O O . GLU B 1 107 ? 8.117 5.973 22.594 1 96.88 107 GLU B O 1
ATOM 2136 N N . GLY B 1 108 ? 6.867 7.758 23.031 1 98.12 108 GLY B N 1
ATOM 2137 C CA . GLY B 1 108 ? 8 8.641 23.234 1 98.12 108 GLY B CA 1
ATOM 2138 C C . GLY B 1 108 ? 8.602 9.164 21.938 1 98.12 108 GLY B C 1
ATOM 2139 O O . GLY B 1 108 ? 9.773 9.531 21.891 1 98.12 108 GLY B O 1
ATOM 2140 N N . ALA B 1 109 ? 7.824 9.227 20.906 1 98.5 109 ALA B N 1
ATOM 2141 C CA . ALA B 1 109 ? 8.32 9.742 19.641 1 98.5 109 ALA B CA 1
ATOM 2142 C C . ALA B 1 109 ? 8.664 11.227 19.75 1 98.5 109 ALA B C 1
ATOM 2144 O O . ALA B 1 109 ? 8.07 11.945 20.547 1 98.5 109 ALA B O 1
ATOM 2145 N N . ILE B 1 110 ? 9.641 11.648 18.953 1 98.75 110 ILE B N 1
ATOM 2146 C CA . ILE B 1 110 ? 9.977 13.062 18.844 1 98.75 110 ILE B CA 1
ATOM 2147 C C . ILE B 1 110 ? 9.039 13.742 17.844 1 98.75 110 ILE B C 1
ATOM 2149 O O . ILE B 1 110 ? 9.148 13.547 16.641 1 98.75 110 ILE B O 1
ATOM 2153 N N . ALA B 1 111 ? 8.148 14.57 18.328 1 98.19 111 ALA B N 1
ATOM 2154 C CA . ALA B 1 111 ? 7.047 15.141 17.562 1 98.19 111 ALA B CA 1
ATOM 2155 C C . ALA B 1 111 ? 7.562 15.938 16.375 1 98.19 111 ALA B C 1
ATOM 2157 O O . ALA B 1 111 ? 6.949 15.922 15.297 1 98.19 111 ALA B O 1
ATOM 2158 N N . SER B 1 112 ? 8.68 16.609 16.531 1 98.44 112 SER B N 1
ATOM 2159 C CA . SER B 1 112 ? 9.203 17.453 15.477 1 98.44 112 SER B CA 1
ATOM 2160 C C . SER B 1 112 ? 9.742 16.641 14.312 1 98.44 112 SER B C 1
ATOM 2162 O O . SER B 1 112 ? 10.031 17.172 13.242 1 98.44 112 SER B O 1
ATOM 2164 N N . ARG B 1 113 ? 9.82 15.328 14.5 1 98.75 113 ARG B N 1
ATOM 2165 C CA . ARG B 1 113 ? 10.359 14.438 13.477 1 98.75 113 ARG B CA 1
ATOM 2166 C C . ARG B 1 113 ? 9.242 13.648 12.797 1 98.75 113 ARG B C 1
ATOM 2168 O O . ARG B 1 113 ? 9.5 12.641 12.141 1 98.75 113 ARG B O 1
ATOM 2175 N N . ILE B 1 114 ? 8.055 14.141 13.031 1 98.81 114 ILE B N 1
ATOM 2176 C CA . ILE B 1 114 ? 6.879 13.508 12.43 1 98.81 114 ILE B CA 1
ATOM 2177 C C . ILE B 1 114 ? 6.094 14.547 11.625 1 98.81 114 ILE B C 1
ATOM 2179 O O . ILE B 1 114 ? 5.766 15.617 12.141 1 98.81 114 ILE B O 1
ATOM 2183 N N . ARG B 1 115 ? 5.809 14.234 10.414 1 98.88 115 ARG B N 1
ATOM 2184 C CA . ARG B 1 115 ? 4.93 15.062 9.594 1 98.88 115 ARG B CA 1
ATOM 2185 C C . ARG B 1 115 ? 3.934 14.203 8.82 1 98.88 115 ARG B C 1
ATOM 2187 O O . ARG B 1 115 ? 4.117 12.992 8.695 1 98.88 115 ARG B O 1
ATOM 2194 N N . PHE B 1 116 ? 2.887 14.82 8.422 1 98.88 116 PHE B N 1
ATOM 2195 C CA . PHE B 1 116 ? 1.824 14.148 7.688 1 98.88 116 PHE B CA 1
ATOM 2196 C C . PHE B 1 116 ? 1.608 14.797 6.328 1 98.88 116 PHE B C 1
ATOM 2198 O O . PHE B 1 116 ? 1.655 16.031 6.207 1 98.88 116 PHE B O 1
ATOM 2205 N N . ALA B 1 117 ? 1.416 13.961 5.293 1 98.94 117 ALA B N 1
ATOM 2206 C CA . ALA B 1 117 ? 1.045 14.375 3.945 1 98.94 117 ALA B CA 1
ATOM 2207 C C . ALA B 1 117 ? -0.251 13.703 3.5 1 98.94 117 ALA B C 1
ATOM 2209 O O . ALA B 1 117 ? -0.454 12.508 3.742 1 98.94 117 ALA B O 1
ATOM 2210 N N . VAL B 1 118 ? -1.145 14.492 2.889 1 98.88 118 VAL B N 1
ATOM 2211 C CA . VAL B 1 118 ? -2.396 13.953 2.365 1 98.88 118 VAL B CA 1
ATOM 2212 C C . VAL B 1 118 ? -2.662 14.523 0.973 1 98.88 118 VAL B C 1
ATOM 2214 O O . VAL B 1 118 ? -2.102 15.562 0.604 1 98.88 118 VAL B O 1
ATOM 2217 N N . LEU B 1 119 ? -3.488 13.836 0.184 1 98.75 119 LEU B N 1
ATOM 2218 C CA . LEU B 1 119 ? -3.92 14.391 -1.093 1 98.75 119 LEU B CA 1
ATOM 2219 C C . LEU B 1 119 ? -4.98 15.469 -0.885 1 98.75 119 LEU B C 1
ATOM 2221 O O . LEU B 1 119 ? -4.863 16.578 -1.421 1 98.75 119 LEU B O 1
ATOM 2225 N N . LEU B 1 120 ? -5.965 15.148 -0.082 1 98.44 120 LEU B N 1
ATOM 2226 C CA . LEU B 1 120 ? -7.031 16.109 0.224 1 98.44 120 LEU B CA 1
ATOM 2227 C C . LEU B 1 120 ? -7.012 16.484 1.701 1 98.44 120 LEU B C 1
ATOM 2229 O O . LEU B 1 120 ? -6.984 15.609 2.57 1 98.44 120 LEU B O 1
ATOM 2233 N N . ASP B 1 121 ? -7.004 17.781 1.922 1 98.44 121 ASP B N 1
ATOM 2234 C CA . ASP B 1 121 ? -6.953 18.297 3.283 1 98.44 121 ASP B CA 1
ATOM 2235 C C . ASP B 1 121 ? -8.203 19.125 3.602 1 98.44 121 ASP B C 1
ATOM 2237 O O . ASP B 1 121 ? -8.367 20.234 3.098 1 98.44 121 ASP B O 1
ATOM 2241 N N . ASN B 1 122 ? -9.055 18.562 4.465 1 97.75 122 ASN B N 1
ATOM 2242 C CA . ASN B 1 122 ? -10.211 19.312 4.941 1 97.75 122 ASN B CA 1
ATOM 2243 C C . ASN B 1 122 ? -9.805 20.391 5.938 1 97.75 122 ASN B C 1
ATOM 2245 O O . ASN B 1 122 ? -9.32 20.078 7.031 1 97.75 122 ASN B O 1
ATOM 2249 N N . LEU B 1 123 ? -10.023 21.609 5.586 1 96.12 123 LEU B N 1
ATOM 2250 C CA . LEU B 1 123 ? -9.578 22.719 6.418 1 96.12 123 LEU B CA 1
ATOM 2251 C C . LEU B 1 123 ? -10.312 22.719 7.758 1 96.12 123 LEU B C 1
ATOM 2253 O O . LEU B 1 123 ? -9.891 23.391 8.695 1 96.12 123 LEU B O 1
ATOM 2257 N N . ARG B 1 124 ? -11.352 21.875 7.898 1 95.69 124 ARG B N 1
ATOM 2258 C CA . ARG B 1 124 ? -12.141 21.797 9.125 1 95.69 124 ARG B CA 1
ATOM 2259 C C . ARG B 1 124 ? -11.688 20.609 9.984 1 95.69 124 ARG B C 1
ATOM 2261 O O . ARG B 1 124 ? -12.234 20.391 11.062 1 95.69 124 ARG B O 1
ATOM 2268 N N . SER B 1 125 ? -10.75 19.906 9.523 1 97.31 125 SER B N 1
ATOM 2269 C CA . SER B 1 125 ? -10.273 18.75 10.258 1 97.31 125 SER B CA 1
ATOM 2270 C C . SER B 1 125 ? -9.758 19.141 11.641 1 97.31 125 SER B C 1
ATOM 2272 O O . SER B 1 125 ? -9.211 20.219 11.82 1 97.31 125 SER B O 1
ATOM 2274 N N . SER B 1 126 ? -9.922 18.203 12.562 1 98.06 126 SER B N 1
ATOM 2275 C CA . SER B 1 126 ? -9.414 18.438 13.914 1 98.06 126 SER B CA 1
ATOM 2276 C C . SER B 1 126 ? -7.898 18.312 13.961 1 98.06 126 SER B C 1
ATOM 2278 O O . SER B 1 126 ? -7.281 18.609 14.984 1 98.06 126 SER B O 1
ATOM 2280 N N . GLN B 1 127 ? -7.281 17.906 12.883 1 98.5 127 GLN B N 1
ATOM 2281 C CA . GLN B 1 127 ? -5.832 17.75 12.805 1 98.5 127 GLN B CA 1
ATOM 2282 C C . GLN B 1 127 ? -5.25 18.562 11.648 1 98.5 127 GLN B C 1
ATOM 2284 O O . GLN B 1 127 ? -5.855 18.641 10.578 1 98.5 127 GLN B O 1
ATOM 2289 N N . GLN B 1 128 ? -4.094 19.141 11.867 1 98.12 128 GLN B N 1
ATOM 2290 C CA . GLN B 1 128 ? -3.34 19.828 10.82 1 98.12 128 GLN B CA 1
ATOM 2291 C C . GLN B 1 128 ? -2.318 18.891 10.18 1 98.12 128 GLN B C 1
ATOM 2293 O O . GLN B 1 128 ? -1.746 18.031 10.859 1 98.12 128 GLN B O 1
ATOM 2298 N N . VAL B 1 129 ? -2.107 19.062 8.914 1 98.75 129 VAL B N 1
ATOM 2299 C CA . VAL B 1 129 ? -1.093 18.281 8.203 1 98.75 129 VAL B CA 1
ATOM 2300 C C . VAL B 1 129 ? -0.033 19.219 7.633 1 98.75 129 VAL B C 1
ATOM 2302 O O . VAL B 1 129 ? -0.252 20.422 7.535 1 98.75 129 VAL B O 1
ATOM 2305 N N . ASP B 1 130 ? 1.057 18.703 7.297 1 98.88 130 ASP B N 1
ATOM 2306 C CA . ASP B 1 130 ? 2.199 19.5 6.867 1 98.88 130 ASP B CA 1
ATOM 2307 C C . ASP B 1 130 ? 2.186 19.703 5.352 1 98.88 130 ASP B C 1
ATOM 2309 O O . ASP B 1 130 ? 2.566 20.781 4.863 1 98.88 130 ASP B O 1
ATOM 2313 N N . TYR B 1 131 ? 1.798 18.672 4.602 1 98.88 131 TYR B N 1
ATOM 2314 C CA . TYR B 1 131 ? 1.811 18.734 3.145 1 98.88 131 TYR B CA 1
ATOM 2315 C C . TYR B 1 131 ? 0.495 18.219 2.568 1 98.88 131 TYR B C 1
ATOM 2317 O O . TYR B 1 131 ? -0.105 17.281 3.104 1 98.88 131 TYR B O 1
ATOM 2325 N N . ARG B 1 132 ? 0.055 18.859 1.517 1 98.56 132 ARG B N 1
ATOM 2326 C CA . ARG B 1 132 ? -1.189 18.484 0.855 1 98.56 132 ARG B CA 1
ATOM 2327 C C . ARG B 1 132 ? -1.148 18.828 -0.629 1 98.56 132 ARG B C 1
ATOM 2329 O O . ARG B 1 132 ? -0.336 19.656 -1.059 1 98.56 132 ARG B O 1
ATOM 2336 N N . SER B 1 133 ? -1.975 18.125 -1.393 1 98.06 133 SER B N 1
ATOM 2337 C CA . SER B 1 133 ? -2.154 18.453 -2.801 1 98.06 133 SER B CA 1
ATOM 2338 C C . SER B 1 133 ? -3.238 19.516 -2.979 1 98.06 133 SER B C 1
ATOM 2340 O O . SER B 1 133 ? -3.084 20.438 -3.779 1 98.06 133 SER B O 1
ATOM 2342 N N . ARG B 1 134 ? -4.355 19.375 -2.254 1 97.69 134 ARG B N 1
ATOM 2343 C CA . ARG B 1 134 ? -5.52 20.234 -2.418 1 97.69 134 ARG B CA 1
ATOM 2344 C C . ARG B 1 134 ? -6.262 20.406 -1.098 1 97.69 134 ARG B C 1
ATOM 2346 O O . ARG B 1 134 ? -6.426 19.453 -0.342 1 97.69 134 ARG B O 1
ATOM 2353 N N . ARG B 1 135 ? -6.715 21.609 -0.863 1 97.5 135 ARG B N 1
ATOM 2354 C CA . ARG B 1 135 ? -7.562 21.875 0.295 1 97.5 135 ARG B CA 1
ATOM 2355 C C . ARG B 1 135 ? -9.039 21.828 -0.085 1 97.5 135 ARG B C 1
ATOM 2357 O O . ARG B 1 135 ? -9.422 22.266 -1.17 1 97.5 135 ARG B O 1
ATOM 2364 N N . ILE B 1 136 ? -9.812 21.297 0.846 1 96.25 136 ILE B N 1
ATOM 2365 C CA . ILE B 1 136 ? -11.258 21.312 0.676 1 96.25 136 ILE B CA 1
ATOM 2366 C C . ILE B 1 136 ? -11.914 21.906 1.922 1 96.25 136 ILE B C 1
ATOM 2368 O O . ILE B 1 136 ? -11.305 21.953 2.99 1 96.25 136 ILE B O 1
ATOM 2372 N N . ASP B 1 137 ? -13.133 22.406 1.71 1 95.5 137 ASP B N 1
ATOM 2373 C CA . ASP B 1 137 ? -13.961 22.922 2.795 1 95.5 137 ASP B CA 1
ATOM 2374 C C . ASP B 1 137 ? -15.273 22.156 2.906 1 95.5 137 ASP B C 1
ATOM 2376 O O . ASP B 1 137 ? -16.203 22.375 2.125 1 95.5 137 ASP B O 1
ATOM 2380 N N . ARG B 1 138 ? -15.328 21.344 3.939 1 92.12 138 ARG B N 1
ATOM 2381 C CA . ARG B 1 138 ? -16.484 20.453 4.086 1 92.12 138 ARG B CA 1
ATOM 2382 C C . ARG B 1 138 ? -17.75 21.234 4.379 1 92.12 138 ARG B C 1
ATOM 2384 O O . ARG B 1 138 ? -18.859 20.703 4.289 1 92.12 138 ARG B O 1
ATOM 2391 N N . SER B 1 139 ? -17.641 22.422 4.719 1 90 139 SER B N 1
ATOM 2392 C CA . SER B 1 139 ? -18.844 23.25 4.918 1 90 139 SER B CA 1
ATOM 2393 C C . SER B 1 139 ? -19.484 23.625 3.588 1 90 139 SER B C 1
ATOM 2395 O O . SER B 1 139 ? -20.656 24 3.543 1 90 139 SER B O 1
ATOM 2397 N N . VAL B 1 140 ? -18.719 23.438 2.486 1 88.38 140 VAL B N 1
ATOM 2398 C CA . VAL B 1 140 ? -19.219 23.812 1.17 1 88.38 140 VAL B CA 1
ATOM 2399 C C . VAL B 1 140 ? -19.203 22.609 0.239 1 88.38 140 VAL B C 1
ATOM 2401 O O . VAL B 1 140 ? -20.172 22.359 -0.485 1 88.38 140 VAL B O 1
ATOM 2404 N N . GLU B 1 141 ? -18.141 21.875 0.278 1 86.38 141 GLU B N 1
ATOM 2405 C CA . GLU B 1 141 ? -18 20.688 -0.553 1 86.38 141 GLU B CA 1
ATOM 2406 C C . GLU B 1 141 ? -18.438 19.422 0.199 1 86.38 141 GLU B C 1
ATOM 2408 O O . GLU B 1 141 ? -17.688 18.891 1.019 1 86.38 141 GLU B O 1
ATOM 2413 N N . LYS B 1 142 ? -19.562 18.938 -0.193 1 83 142 LYS B N 1
ATOM 2414 C CA . LYS B 1 142 ? -20.125 17.797 0.535 1 83 142 LYS B CA 1
ATOM 2415 C C . LYS B 1 142 ? -20.016 16.516 -0.281 1 83 142 LYS B C 1
ATOM 2417 O O . LYS B 1 142 ? -20.516 15.469 0.133 1 83 142 LYS B O 1
ATOM 2422 N N . ASP B 1 143 ? -19.312 16.641 -1.327 1 86.69 143 ASP B N 1
ATOM 2423 C CA . ASP B 1 143 ? -19.188 15.492 -2.225 1 86.69 143 ASP B CA 1
ATOM 2424 C C . ASP B 1 143 ? -18.422 14.359 -1.56 1 86.69 143 ASP B C 1
ATOM 2426 O O . ASP B 1 143 ? -17.625 14.586 -0.646 1 86.69 143 ASP B O 1
ATOM 2430 N N . TRP B 1 144 ? -18.703 13.234 -2.012 1 89.19 144 TRP B N 1
ATOM 2431 C CA . TRP B 1 144 ? -17.906 12.055 -1.688 1 89.19 144 TRP B CA 1
ATOM 2432 C C . TRP B 1 144 ? -16.797 11.859 -2.713 1 89.19 144 TRP B C 1
ATOM 2434 O O . TRP B 1 144 ? -17.062 11.516 -3.867 1 89.19 144 TRP B O 1
ATOM 2444 N N . PHE B 1 145 ? -15.633 12.055 -2.221 1 93.06 145 PHE B N 1
ATOM 2445 C CA . PHE B 1 145 ? -14.5 11.891 -3.131 1 93.06 145 PHE B CA 1
ATOM 2446 C C . PHE B 1 145 ? -14.156 10.414 -3.303 1 93.06 145 PHE B C 1
ATOM 2448 O O . PHE B 1 145 ? -14.094 9.672 -2.324 1 93.06 145 PHE B O 1
ATOM 2455 N N . VAL B 1 146 ? -14 10.062 -4.543 1 96.38 146 VAL B N 1
ATOM 2456 C CA . VAL B 1 146 ? -13.656 8.688 -4.871 1 96.38 146 VAL B CA 1
ATOM 2457 C C . VAL B 1 146 ? -12.25 8.633 -5.465 1 96.38 146 VAL B C 1
ATOM 2459 O O . VAL B 1 146 ? -12.023 9.078 -6.594 1 96.38 146 VAL B O 1
ATOM 2462 N N . PHE B 1 147 ? -11.336 8.078 -4.684 1 97.75 147 PHE B N 1
ATOM 2463 C CA . PHE B 1 147 ? -9.969 7.922 -5.164 1 97.75 147 PHE B CA 1
ATOM 2464 C C . PHE B 1 147 ? -9.867 6.77 -6.156 1 97.75 147 PHE B C 1
ATOM 2466 O O . PHE B 1 147 ? -10.766 5.922 -6.223 1 97.75 147 PHE B O 1
ATOM 2473 N N . PRO B 1 148 ? -8.789 6.699 -6.961 1 97.69 148 PRO B N 1
ATOM 2474 C CA . PRO B 1 148 ? -8.703 5.723 -8.047 1 97.69 148 PRO B CA 1
ATOM 2475 C C . PRO B 1 148 ? -8.898 4.285 -7.566 1 97.69 148 PRO B C 1
ATOM 2477 O O . PRO B 1 148 ? -9.547 3.484 -8.25 1 97.69 148 PRO B O 1
ATOM 2480 N N . TRP B 1 149 ? -8.383 3.939 -6.41 1 97.94 149 TRP B N 1
ATOM 2481 C CA . TRP B 1 149 ? -8.508 2.586 -5.879 1 97.94 149 TRP B CA 1
ATOM 2482 C C . TRP B 1 149 ? -9.922 2.336 -5.352 1 97.94 149 TRP B C 1
ATOM 2484 O O . TRP B 1 149 ? -10.438 1.223 -5.457 1 97.94 149 TRP B O 1
ATOM 2494 N N . GLU B 1 150 ? -10.547 3.35 -4.848 1 96.38 150 GLU B N 1
ATOM 2495 C CA . GLU B 1 150 ? -11.914 3.203 -4.355 1 96.38 150 GLU B CA 1
ATOM 2496 C C . GLU B 1 150 ? -12.898 3.018 -5.508 1 96.38 150 GLU B C 1
ATOM 2498 O O . GLU B 1 150 ? -13.938 2.363 -5.348 1 96.38 150 GLU B O 1
ATOM 2503 N N . ALA B 1 151 ? -12.555 3.58 -6.672 1 95.31 151 ALA B N 1
ATOM 2504 C CA . ALA B 1 151 ? -13.398 3.486 -7.859 1 95.31 151 ALA B CA 1
ATOM 2505 C C . ALA B 1 151 ? -13.516 2.041 -8.336 1 95.31 151 ALA B C 1
ATOM 2507 O O . ALA B 1 151 ? -14.367 1.72 -9.164 1 95.31 151 ALA B O 1
ATOM 2508 N N . MET B 1 152 ? -12.633 1.14 -7.785 1 96.44 152 MET B N 1
ATOM 2509 C CA . MET B 1 152 ? -12.641 -0.272 -8.156 1 96.44 152 MET B CA 1
ATOM 2510 C C . MET B 1 152 ? -13.844 -0.987 -7.547 1 96.44 152 MET B C 1
ATOM 2512 O O . MET B 1 152 ? -14.195 -2.09 -7.969 1 96.44 152 MET B O 1
ATOM 2516 N N . ALA B 1 153 ? -14.383 -0.443 -6.469 1 94.12 153 ALA B N 1
ATOM 2517 C CA . ALA B 1 153 ? -15.492 -1.069 -5.75 1 94.12 153 ALA B CA 1
ATOM 2518 C C . ALA B 1 153 ? -16.781 -1.021 -6.566 1 94.12 153 ALA B C 1
ATOM 2520 O O . ALA B 1 153 ? -17 -0.074 -7.324 1 94.12 153 ALA B O 1
ATOM 2521 N N . PRO B 1 154 ? -17.609 -2.047 -6.414 1 89.19 154 PRO B N 1
ATOM 2522 C CA . PRO B 1 154 ? -18.938 -1.932 -7.023 1 89.19 154 PRO B CA 1
ATOM 2523 C C . PRO B 1 154 ? -19.688 -0.688 -6.562 1 89.19 154 PRO B C 1
ATOM 2525 O O . PRO B 1 154 ? -19.531 -0.26 -5.414 1 89.19 154 PRO B O 1
ATOM 2528 N N . ARG B 1 155 ? -20.484 -0.194 -7.379 1 82.75 155 ARG B N 1
ATOM 2529 C CA . ARG B 1 155 ? -21.203 1.052 -7.117 1 82.75 155 ARG B CA 1
ATOM 2530 C C . ARG B 1 155 ? -22 0.962 -5.824 1 82.75 155 ARG B C 1
ATOM 2532 O O . ARG B 1 155 ? -22.047 1.919 -5.047 1 82.75 155 ARG B O 1
ATOM 2539 N N . ASP B 1 156 ? -22.609 -0.146 -5.66 1 82 156 ASP B N 1
ATOM 2540 C CA . ASP B 1 156 ? -23.422 -0.322 -4.461 1 82 156 ASP B CA 1
ATOM 2541 C C . ASP B 1 156 ? -22.562 -0.244 -3.201 1 82 156 ASP B C 1
ATOM 2543 O O . ASP B 1 156 ? -23 0.275 -2.172 1 82 156 ASP B O 1
ATOM 2547 N N . THR B 1 157 ? -21.375 -0.655 -3.328 1 82.69 157 THR B N 1
ATOM 2548 C CA . THR B 1 157 ? -20.438 -0.603 -2.205 1 82.69 157 THR B CA 1
ATOM 2549 C C . THR B 1 157 ? -20 0.833 -1.933 1 82.69 157 THR B C 1
ATOM 2551 O O . THR B 1 157 ? -19.891 1.245 -0.776 1 82.69 157 THR B O 1
ATOM 2554 N N . LEU B 1 158 ? -19.828 1.546 -2.904 1 81.81 158 LEU B N 1
ATOM 2555 C CA . LEU B 1 158 ? -19.469 2.949 -2.754 1 81.81 158 LEU B CA 1
ATOM 2556 C C . LEU B 1 158 ? -20.562 3.73 -2.045 1 81.81 158 LEU B C 1
ATOM 2558 O O . LEU B 1 158 ? -20.281 4.543 -1.161 1 81.81 158 LEU B O 1
ATOM 2562 N N . ALA B 1 159 ? -21.766 3.439 -2.441 1 80.81 159 ALA B N 1
ATOM 2563 C CA . ALA B 1 159 ? -22.922 4.102 -1.835 1 80.81 159 ALA B CA 1
ATOM 2564 C C . ALA B 1 159 ? -23.047 3.736 -0.36 1 80.81 159 ALA B C 1
ATOM 2566 O O . ALA B 1 159 ? -23.359 4.59 0.473 1 80.81 159 ALA B O 1
ATOM 2567 N N . GLU B 1 160 ? -22.766 2.521 -0.059 1 80.88 160 GLU B N 1
ATOM 2568 C CA . GLU B 1 160 ? -22.828 2.055 1.322 1 80.88 160 GLU B CA 1
ATOM 2569 C C . GLU B 1 160 ? -21.75 2.709 2.182 1 80.88 160 GLU B C 1
ATOM 2571 O O . GLU B 1 160 ? -22.016 3.111 3.318 1 80.88 160 GLU B O 1
ATOM 2576 N N . ASP B 1 161 ? -20.656 2.787 1.631 1 81.19 161 ASP B N 1
ATOM 2577 C CA . ASP B 1 161 ? -19.547 3.441 2.336 1 81.19 161 ASP B CA 1
ATOM 2578 C C . ASP 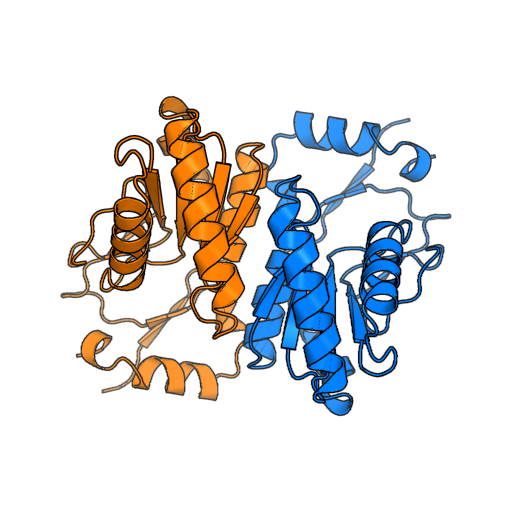B 1 161 ? -19.875 4.91 2.602 1 81.19 161 ASP B C 1
ATOM 2580 O O . ASP B 1 161 ? -19.609 5.422 3.693 1 81.19 161 ASP B O 1
ATOM 2584 N N . ALA B 1 162 ? -20.406 5.57 1.665 1 76.12 162 ALA B N 1
ATOM 2585 C CA . ALA B 1 162 ? -20.766 6.984 1.778 1 76.12 162 ALA B CA 1
ATOM 2586 C C . ALA B 1 162 ? -21.859 7.195 2.818 1 76.12 162 ALA B C 1
ATOM 2588 O O . ALA B 1 162 ? -21.828 8.172 3.568 1 76.12 162 ALA B O 1
ATOM 2589 N N . MET B 1 163 ? -22.719 6.246 2.924 1 74 163 MET B N 1
ATOM 2590 C CA . MET B 1 163 ? -23.859 6.352 3.814 1 74 163 MET B CA 1
ATOM 2591 C C . MET B 1 163 ? -23.469 6.07 5.258 1 74 163 MET B C 1
ATOM 2593 O O . MET B 1 163 ? -24.172 6.461 6.191 1 74 163 MET B O 1
ATOM 2597 N N . GLU B 1 164 ? -22.297 5.426 5.383 1 69.81 164 GLU B N 1
ATOM 2598 C CA . GLU B 1 164 ? -21.844 5.0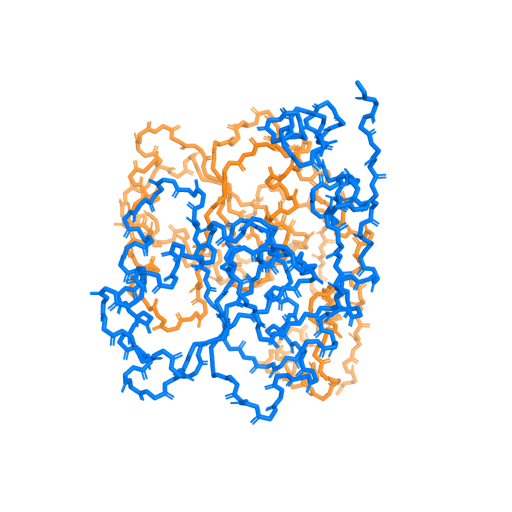94 6.727 1 69.81 164 GLU B CA 1
ATOM 2599 C C . GLU B 1 164 ? -21.219 6.312 7.414 1 69.81 164 GLU B C 1
ATOM 2601 O O . GLU B 1 164 ? -21 6.301 8.625 1 69.81 164 GLU B O 1
ATOM 2606 N N . VAL B 1 165 ? -20.891 7.34 6.711 1 65.44 165 VAL B N 1
ATOM 2607 C CA . VAL B 1 165 ? -20.391 8.578 7.297 1 65.44 165 VAL B CA 1
ATOM 2608 C C . VAL B 1 165 ? -21.297 9.742 6.883 1 65.44 165 VAL B C 1
ATOM 2610 O O . VAL B 1 165 ? -20.828 10.688 6.238 1 65.44 165 VAL B O 1
ATOM 2613 N N . PRO B 1 166 ? -22.5 9.797 7.438 1 51.91 166 PRO B N 1
ATOM 2614 C CA . PRO B 1 166 ? -23.484 10.773 6.961 1 51.91 166 PRO B CA 1
ATOM 2615 C C . PRO B 1 166 ? -23.094 12.211 7.301 1 51.91 166 PRO B C 1
ATOM 2617 O O . PRO B 1 166 ? -23.5 13.148 6.602 1 51.91 166 PRO B O 1
ATOM 2620 N N . GLU B 1 167 ? -22.375 12.273 8.281 1 57.66 167 GLU B N 1
ATOM 2621 C CA . GLU B 1 167 ? -22.047 13.625 8.719 1 57.66 167 GLU B CA 1
ATOM 2622 C C . GLU B 1 167 ? -21.203 14.359 7.672 1 57.66 167 GLU B C 1
ATOM 2624 O O . GLU B 1 167 ? -21.203 15.594 7.625 1 57.66 167 GLU B O 1
ATOM 2629 N N . ARG B 1 168 ? -20.672 13.578 6.898 1 57.84 168 ARG B N 1
ATOM 2630 C CA . ARG B 1 168 ? -19.859 14.18 5.852 1 57.84 168 ARG B CA 1
ATOM 2631 C C . ARG B 1 168 ? -20.719 14.719 4.719 1 57.84 168 ARG B C 1
ATOM 2633 O O . ARG B 1 168 ? -20.297 15.594 3.965 1 57.84 168 ARG B O 1
ATOM 2640 N N . LEU B 1 169 ? -21.859 14.117 4.734 1 55.59 169 LEU B N 1
ATOM 2641 C CA . LEU B 1 169 ? -22.766 14.469 3.646 1 55.59 169 LEU B CA 1
ATOM 2642 C C . LEU B 1 169 ? -23.766 15.523 4.098 1 55.59 169 LEU B C 1
ATOM 2644 O O . LEU B 1 169 ? -24.5 16.078 3.273 1 55.59 169 LEU B O 1
ATOM 2648 N N . ALA B 1 170 ? -23.875 15.68 5.461 1 52.75 170 ALA B N 1
ATOM 2649 C CA . ALA B 1 170 ? -24.891 16.578 6.008 1 52.75 170 ALA B CA 1
ATOM 2650 C C . ALA B 1 170 ? -24.375 18.016 6.047 1 52.75 170 ALA B C 1
ATOM 2652 O O . ALA B 1 170 ? -23.172 18.25 6.172 1 52.75 170 ALA B O 1
#

Sequence (340 aa):
MSIVFTHFTHEEMVAGVHAIAAAAEAWNPTLLVGVGRGGLTPAVFLSHRMGLPLVSIDHSTRIAQFGEELVSVLARRTRDGDRLLFVEDINDSGKTIGEIRNALAGEGAIASRIRFAVLLDNLRSSQQVDYRSRRIDRSVEKDWFVFPWEAMAPRDTLAEDAMEVPERLAMSIVFTHFTHEEMVAGVHAIAAAAEAWNPTLLVGVGRGGLTPAVFLSHRMGLPLVSIDHSTRIAQFGEELVSVLARRTRDGDRLLFVEDINDSGKTIGEIRNALAGEGAIASRIRFAVLLDNLRSSQQVDYRSRRIDRSVEKDWFVFPWEAMAPRDTLAEDAMEVPERLA

Radius of gyration: 19.61 Å; Cα contacts (8 Å, |Δi|>4): 653; chains: 2; bounding box: 53×49×50 Å

Solvent-accessible surface area (backbone atoms only — not comparable to full-atom values): 17679 Å² total; per-residue (Å²): 132,87,84,48,77,41,77,45,48,66,67,54,49,55,52,24,40,53,48,31,49,62,70,42,50,85,76,53,62,60,34,37,36,13,35,37,69,61,3,35,45,59,30,48,29,36,23,34,48,69,72,40,55,62,44,73,39,43,72,76,40,82,64,45,71,56,46,56,54,47,39,44,52,52,9,50,37,26,67,74,66,40,26,38,35,34,23,36,40,60,36,52,68,18,62,69,60,49,52,51,54,50,54,24,50,76,51,60,31,43,68,92,31,52,45,36,34,24,42,34,33,28,76,75,21,78,46,88,68,76,35,50,50,41,80,42,48,58,90,74,53,42,56,44,74,34,43,63,40,57,66,46,27,52,67,71,54,53,53,52,57,53,61,72,45,48,73,56,60,97,133,84,84,49,79,40,76,46,46,63,67,55,51,54,52,22,39,52,48,31,50,63,68,42,49,84,75,52,64,58,33,37,35,13,36,39,69,61,3,36,44,59,30,48,30,36,23,33,47,68,71,42,54,58,44,75,39,42,72,78,41,84,64,45,69,57,42,55,55,47,40,45,51,52,9,49,37,26,67,72,67,41,25,39,35,33,24,35,40,60,37,52,69,19,59,69,62,48,52,51,53,51,52,24,50,75,52,61,29,41,68,92,32,53,45,36,34,26,43,34,33,28,76,76,21,80,45,87,68,75,37,50,48,42,78,42,49,59,92,75,53,44,56,44,72,35,44,62,41,56,63,46,28,53,68,72,54,52,53,51,56,54,61,72,46,48,72,56,62,98

InterPro domains:
  IPR000836 Phosphoribosyltransferase domain [PF00156] (26-150)
  IPR000836 Phosphoribosyltransferase domain [cd06223] (27-121)
  IPR029057 Phosphoribosyltransferase-like [G3DSA:3.40.50.2020] (6-157)
  IPR029057 Phosphoribosyltransferase-like [SSF53271] (8-151)